Protein AF-A0A0P9ELX5-F1 (afdb_monomer)

Solvent-accessible surface area (backbone atoms only — not comparable to full-atom values): 15662 Å² total; per-residue (Å²): 138,78,89,74,73,80,50,76,74,59,61,59,69,79,47,59,88,86,39,73,65,41,66,59,48,55,69,57,62,77,75,56,97,72,62,70,85,52,50,63,55,42,58,55,47,46,73,71,60,65,86,53,68,74,62,53,55,54,56,49,52,54,46,50,65,68,38,74,84,36,74,66,64,49,60,72,44,44,33,39,53,52,11,42,52,49,23,53,52,21,57,77,67,73,46,73,43,77,47,78,41,72,54,51,70,52,58,83,70,37,67,72,41,73,75,74,48,82,56,68,63,58,46,52,51,40,22,56,74,38,23,50,58,52,46,79,45,77,40,53,93,61,85,86,64,62,40,79,82,43,64,68,41,65,81,71,58,88,84,78,87,86,72,62,44,49,71,65,57,41,50,54,54,44,62,76,41,100,56,85,53,63,61,38,50,52,22,37,42,67,25,30,63,24,33,67,70,44,45,50,45,50,49,51,51,46,66,79,42,62,91,51,96,78,52,36,72,82,34,65,44,59,60,87,45,50,62,62,51,41,56,69,73,45,53,75,68,53,45,51,49,52,54,57,56,72,74,50,94,74,86,52,71,71,58,50,58,63,73,76,106

Nearest PDB structures (foldseek):
  4d82-assembly3_C  TM=5.005E-01  e=1.366E+00  Metallosphaera sedula
  8j1j-assembly1_A  TM=4.264E-01  e=2.343E+00  Sulfoacidibacillus thermotolerans

Sequence (261 aa):
MSSIGKNADQIKEFIPKSSIIWDITGDILEAIHIPVGLIDKIAIKLREKYSIQFKEYHNEIEAIDSCKRNPEELSERLPHLLGIDISVAAKNKNSMFSIFLDSYESLYRRQTFQLSNGDPDEFIQELLLSSEKTLFVIGSREYIKWEQKDPSWNEILDQHILDYLSDQDSDYFLRSVPIPDESIRKSIIESSRGLPLYLDLCVEIYLRNKNNSLSAYDFLIPTNEIIPRFLSHLSEDERTLFTALSYIHFFNFNIFEILIR

Secondary structure (DSSP, 8-state):
----PPPHHHHTTTS-TTSHHHHHHHHHHTT----HHHHHHHHHHHHHH---HHHHHHHHHHHHHHGGG-HHHHHHHHHHHHHHHHHHHHHHTT--EEEEE-SGGGGGG-HHHHTTSS-HHHHHHHHHHH-TTEEEEE--SS---GGGT-GGGGGT-------PPPHHHHHHHHHHTT---HHHHHHHHHHHTT-HHHHHHHHHHHHHTTTS---GGGG---GGGHHHHHHHTS-HHHHHHHHHHHT-S---HHHHHHHT-

Organism: NCBI:txid507754

Foldseek 3Di:
DDPPDDDPVRVVVQDPCLDPVVVVVVVVVVPDDDDPVVVVVVVVVVVVVPPVLPVVLVVVVVVVVVCPPPPLNVLLCVLLNLQSVLQVVCVVVVHAEEAEAAALVCCVVDPVCVVRPDDPVSSVVNNVVNHPSYHYHYHHPDDDDVCVSPVCCVVVDDDDDDDFADLVVQLVVVVVQPPPDPLLSVLQCVQCVRPPVLSVLSSLLCVLCVVPPDDSVVSNDHNVCSVVSSLVSDDPLRNVVVVVVVPDPDDDPVNVVVSVD

Structure (mmCIF, N/CA/C/O backbone):
data_AF-A0A0P9ELX5-F1
#
_entry.id   AF-A0A0P9ELX5-F1
#
loop_
_atom_site.group_PDB
_atom_site.id
_atom_site.type_symbol
_atom_site.label_atom_id
_atom_site.label_alt_id
_atom_site.label_comp_id
_atom_site.label_asym_id
_atom_site.label_entity_id
_atom_site.label_seq_id
_atom_site.pdbx_PDB_ins_code
_atom_site.Cartn_x
_atom_site.Cartn_y
_atom_site.Cartn_z
_atom_site.occupancy
_atom_site.B_iso_or_equiv
_atom_site.auth_seq_id
_atom_site.auth_comp_id
_atom_site.auth_asym_id
_atom_site.auth_atom_id
_atom_site.pdbx_PDB_model_num
ATOM 1 N N . MET A 1 1 ? -14.508 -6.023 -46.781 1.00 30.02 1 MET A N 1
ATOM 2 C CA . MET A 1 1 ? -13.936 -5.005 -47.693 1.00 30.02 1 MET A CA 1
ATOM 3 C C . MET A 1 1 ? -14.029 -3.674 -46.958 1.00 30.02 1 MET A C 1
ATOM 5 O O . MET A 1 1 ? -15.140 -3.314 -46.623 1.00 30.02 1 MET A O 1
ATOM 9 N N . SER A 1 2 ? -12.983 -2.959 -46.555 1.00 25.42 2 SER A N 1
ATOM 10 C CA . SER A 1 2 ? -11.553 -3.011 -46.856 1.00 25.42 2 SER A CA 1
ATOM 11 C C . SER A 1 2 ? -10.734 -2.990 -45.559 1.00 25.42 2 SER A C 1
ATOM 13 O O . SER A 1 2 ? -10.844 -2.067 -44.758 1.00 25.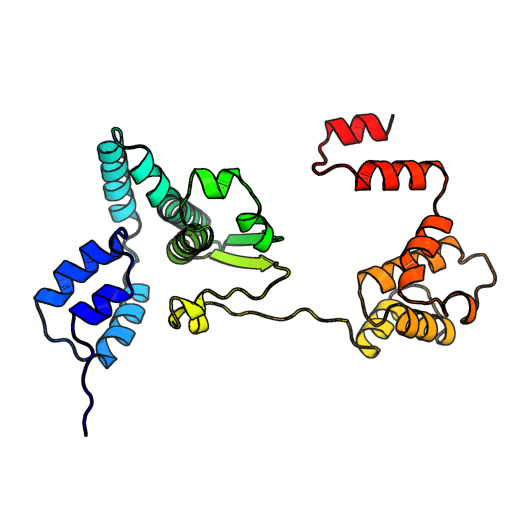42 2 SER A O 1
ATOM 15 N N . SER A 1 3 ? -9.884 -3.996 -45.386 1.00 32.56 3 SER A N 1
ATOM 16 C CA . SER A 1 3 ? -8.725 -3.974 -44.499 1.00 32.56 3 SER A CA 1
ATOM 17 C C . SER A 1 3 ? -7.704 -2.998 -45.082 1.00 32.56 3 SER A C 1
ATOM 19 O O . SER A 1 3 ? -6.867 -3.380 -45.898 1.00 32.56 3 SER A O 1
ATOM 21 N N . ILE A 1 4 ? -7.841 -1.721 -44.736 1.00 35.06 4 ILE A N 1
ATOM 22 C CA . ILE A 1 4 ? -6.833 -0.708 -45.042 1.00 35.06 4 ILE A CA 1
ATOM 23 C C . ILE A 1 4 ? -5.792 -0.841 -43.938 1.00 35.06 4 ILE A C 1
ATOM 25 O O . ILE A 1 4 ? -6.020 -0.436 -42.800 1.00 35.06 4 ILE A O 1
ATOM 29 N N . GLY A 1 5 ? -4.700 -1.531 -44.267 1.00 36.69 5 GLY A N 1
ATOM 30 C CA . GLY A 1 5 ? -3.528 -1.612 -43.410 1.00 36.69 5 GLY A CA 1
ATOM 31 C C . GLY A 1 5 ? -3.021 -0.206 -43.120 1.00 36.69 5 GLY A C 1
ATOM 32 O O . GLY A 1 5 ? -2.972 0.637 -44.018 1.00 36.69 5 GLY A O 1
ATOM 33 N N . LYS A 1 6 ? -2.681 0.046 -41.857 1.00 39.25 6 LYS A N 1
ATOM 34 C CA . LYS A 1 6 ? -1.981 1.270 -41.495 1.00 39.25 6 LYS A CA 1
ATOM 35 C C . LYS A 1 6 ? -0.611 1.266 -42.179 1.00 39.25 6 LYS A C 1
ATOM 37 O O . LYS A 1 6 ? 0.065 0.239 -42.184 1.00 39.25 6 LYS A O 1
ATOM 42 N N . ASN A 1 7 ? -0.245 2.380 -42.808 1.00 37.69 7 ASN A N 1
ATOM 43 C CA . ASN A 1 7 ? 1.015 2.495 -43.547 1.00 37.69 7 ASN A CA 1
ATOM 44 C C . ASN A 1 7 ? 2.204 2.556 -42.567 1.00 37.69 7 ASN A C 1
ATOM 46 O O . ASN A 1 7 ? 2.009 2.896 -41.400 1.00 37.69 7 ASN A O 1
ATOM 50 N N . ALA A 1 8 ? 3.430 2.271 -43.021 1.00 39.78 8 ALA A N 1
ATOM 51 C CA . ALA A 1 8 ? 4.634 2.311 -42.173 1.00 39.78 8 ALA A CA 1
ATOM 52 C C . ALA A 1 8 ? 4.784 3.647 -41.411 1.00 39.78 8 ALA A C 1
ATOM 54 O O . ALA A 1 8 ? 5.196 3.662 -40.255 1.00 39.78 8 ALA A O 1
ATOM 55 N N . ASP A 1 9 ? 4.340 4.749 -42.017 1.00 42.31 9 ASP A N 1
ATOM 56 C CA . ASP A 1 9 ? 4.339 6.087 -41.415 1.00 42.31 9 ASP A CA 1
ATOM 57 C C . ASP A 1 9 ? 3.379 6.242 -40.222 1.00 42.31 9 ASP A C 1
ATOM 59 O O . ASP A 1 9 ? 3.628 7.060 -39.346 1.00 42.31 9 ASP A O 1
ATOM 63 N N . GLN A 1 10 ? 2.314 5.439 -40.147 1.00 43.78 10 GLN A N 1
ATOM 64 C CA . GLN A 1 10 ? 1.357 5.457 -39.032 1.00 43.78 10 GLN A CA 1
ATOM 65 C C . GLN A 1 10 ? 1.819 4.597 -37.854 1.00 43.78 10 GLN A C 1
ATOM 67 O O . GLN A 1 10 ? 1.437 4.860 -36.725 1.00 43.78 10 GLN A O 1
ATOM 72 N N . ILE A 1 11 ? 2.636 3.568 -38.095 1.00 43.47 11 ILE A N 1
ATOM 73 C CA . ILE A 1 11 ? 3.289 2.769 -37.037 1.00 43.47 11 ILE A CA 1
ATOM 74 C C . ILE A 1 11 ? 4.394 3.605 -36.382 1.00 43.47 11 ILE A C 1
ATOM 76 O O . ILE A 1 11 ? 4.581 3.596 -35.168 1.00 43.47 11 ILE A O 1
ATOM 80 N N . LYS A 1 12 ? 5.034 4.422 -37.214 1.00 43.66 12 LYS A N 1
ATOM 81 C CA . LYS A 1 12 ? 5.983 5.459 -36.854 1.00 43.66 12 LYS A CA 1
ATOM 82 C C . LYS A 1 12 ? 5.385 6.586 -35.958 1.00 43.66 12 LYS A C 1
ATOM 84 O O . LYS A 1 12 ? 6.104 7.406 -35.403 1.00 43.66 12 LYS A O 1
ATOM 89 N N . GLU A 1 13 ? 4.074 6.657 -35.753 1.00 43.00 13 GLU A N 1
ATOM 90 C CA . GLU A 1 13 ? 3.489 7.632 -34.812 1.00 43.00 13 GLU A CA 1
ATOM 91 C C . GLU A 1 13 ? 3.418 7.131 -33.360 1.00 43.00 13 GLU A C 1
ATOM 93 O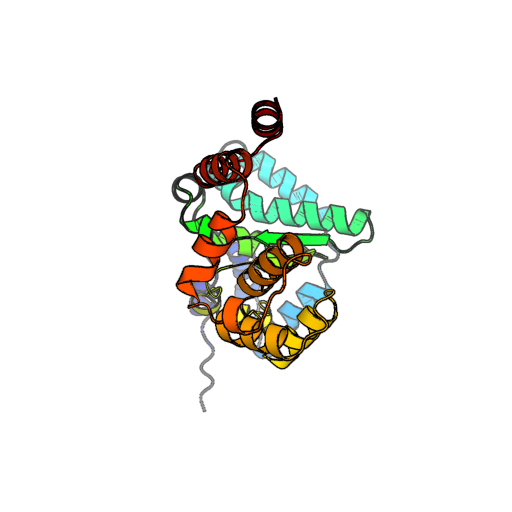 O . GLU A 1 13 ? 3.281 7.951 -32.457 1.00 43.00 13 GLU A O 1
ATOM 98 N N . PHE A 1 14 ? 3.532 5.818 -33.120 1.00 40.06 14 PHE A N 1
ATOM 99 C CA . PHE A 1 14 ? 3.321 5.205 -31.794 1.00 40.06 14 PHE A CA 1
ATOM 100 C C . PHE A 1 14 ? 4.612 4.861 -31.045 1.00 40.06 14 PHE A C 1
ATOM 102 O O . PHE A 1 14 ? 4.568 4.544 -29.862 1.00 40.06 14 PHE A O 1
ATOM 109 N N . ILE A 1 15 ? 5.758 4.925 -31.722 1.00 41.69 15 ILE A N 1
ATOM 110 C CA . ILE A 1 15 ? 7.073 4.699 -31.121 1.00 41.69 15 ILE A CA 1
ATOM 111 C C . ILE A 1 15 ? 7.729 6.075 -30.958 1.00 41.69 15 ILE A C 1
ATOM 113 O O . ILE A 1 15 ? 7.833 6.802 -31.954 1.00 41.69 15 ILE A O 1
ATOM 117 N N . PRO A 1 16 ? 8.163 6.466 -29.745 1.00 42.22 16 PRO A N 1
ATOM 118 C CA . PRO A 1 16 ? 8.869 7.725 -29.547 1.00 42.22 16 PRO A CA 1
ATOM 119 C C . PRO A 1 16 ? 10.068 7.794 -30.496 1.00 42.22 16 PRO A C 1
ATOM 121 O O . PRO A 1 16 ? 10.898 6.890 -30.512 1.00 42.22 16 PRO A O 1
ATOM 124 N N . LYS A 1 17 ? 10.176 8.860 -31.299 1.00 43.44 17 LYS A N 1
ATOM 125 C CA . LYS A 1 17 ? 11.260 9.016 -32.293 1.00 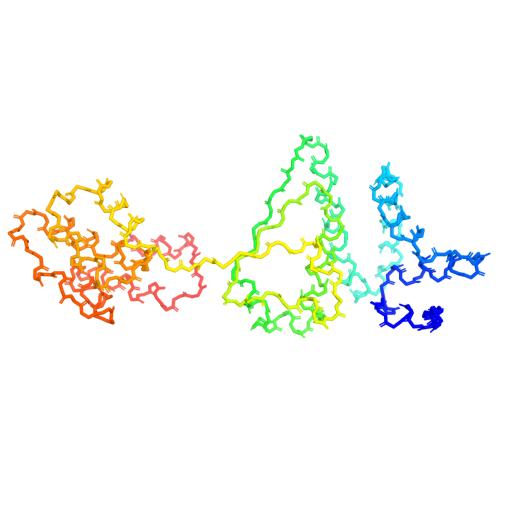43.44 17 LYS A CA 1
ATOM 126 C C . LYS A 1 17 ? 12.663 9.090 -31.674 1.00 43.44 17 LYS A C 1
ATOM 128 O O . LYS A 1 17 ? 13.640 8.996 -32.404 1.00 43.44 17 LYS A O 1
ATOM 133 N N . SER A 1 18 ? 12.749 9.301 -30.363 1.00 39.91 18 SER A N 1
ATOM 134 C CA . SER A 1 18 ? 13.975 9.270 -29.559 1.00 39.91 18 SER A CA 1
ATOM 135 C C . SER A 1 18 ? 14.291 7.884 -28.984 1.00 39.91 18 SER A C 1
ATOM 137 O O . SER A 1 18 ? 15.349 7.697 -28.395 1.00 39.91 18 SER A O 1
ATOM 139 N N . SER A 1 19 ? 13.389 6.909 -29.124 1.00 40.91 19 SER A N 1
ATOM 140 C CA . SER A 1 19 ? 13.595 5.557 -28.613 1.00 40.91 19 SER A CA 1
ATOM 141 C C . SER A 1 19 ? 14.514 4.771 -29.542 1.00 40.91 19 SER A C 1
ATOM 143 O O . SER A 1 19 ? 14.322 4.752 -30.753 1.00 40.91 19 SER A O 1
ATOM 145 N N . ILE A 1 20 ? 15.450 4.020 -28.969 1.00 39.91 20 ILE A N 1
ATOM 146 C CA . ILE A 1 20 ? 16.328 3.073 -29.679 1.00 39.91 20 ILE A CA 1
ATOM 147 C C . ILE A 1 20 ? 15.510 2.029 -30.477 1.00 39.91 20 ILE A C 1
ATOM 149 O O . ILE A 1 20 ? 15.958 1.511 -31.500 1.00 39.91 20 ILE A O 1
ATOM 153 N N . ILE A 1 21 ? 14.264 1.771 -30.064 1.00 41.22 21 ILE A N 1
ATOM 154 C CA . ILE A 1 21 ? 13.304 0.899 -30.755 1.00 41.22 21 ILE A CA 1
ATOM 155 C C . ILE A 1 21 ? 12.923 1.470 -32.131 1.00 41.22 21 ILE A C 1
ATOM 157 O O . ILE A 1 21 ? 12.676 0.705 -33.067 1.00 41.22 21 ILE A O 1
ATOM 161 N N . TRP A 1 22 ? 12.914 2.797 -32.288 1.00 46.09 22 TRP A N 1
ATOM 162 C CA . TRP A 1 22 ? 12.669 3.478 -33.559 1.00 46.09 22 TRP A CA 1
ATOM 163 C C . TRP A 1 22 ? 13.721 3.144 -34.612 1.00 46.09 22 TRP A C 1
ATOM 165 O O . TRP A 1 22 ? 13.386 2.770 -35.738 1.00 46.09 22 TRP A O 1
ATOM 175 N N . ASP A 1 23 ? 14.988 3.235 -34.221 1.00 44.62 23 ASP A N 1
ATOM 176 C CA . ASP A 1 23 ? 16.119 3.021 -35.119 1.00 44.62 23 ASP A CA 1
ATOM 177 C C . ASP A 1 23 ? 16.191 1.553 -35.564 1.00 44.62 23 ASP A C 1
ATOM 179 O O . ASP A 1 23 ? 16.462 1.255 -36.724 1.00 44.62 23 ASP A O 1
ATOM 183 N N . ILE A 1 24 ? 15.828 0.624 -34.674 1.00 43.81 24 ILE A N 1
ATOM 184 C CA . ILE A 1 24 ? 15.823 -0.818 -34.962 1.00 43.81 24 ILE A CA 1
ATOM 185 C C . ILE A 1 24 ? 14.608 -1.231 -35.811 1.00 43.81 24 ILE A C 1
ATOM 187 O O . ILE A 1 24 ? 14.714 -2.094 -36.686 1.00 43.81 24 ILE A O 1
ATOM 191 N N . THR A 1 25 ? 13.433 -0.640 -35.574 1.00 47.53 25 THR A N 1
ATOM 192 C CA . THR A 1 25 ? 12.218 -0.951 -36.351 1.00 47.53 25 THR A CA 1
ATOM 193 C C . THR A 1 25 ? 12.239 -0.319 -37.741 1.00 47.53 25 THR A C 1
ATOM 195 O O . THR A 1 25 ? 11.732 -0.933 -38.684 1.00 47.53 25 THR A O 1
ATOM 198 N N . GLY A 1 26 ? 12.872 0.850 -37.893 1.00 46.44 26 GLY A N 1
ATOM 199 C CA . GLY A 1 26 ? 13.077 1.522 -39.177 1.00 46.44 26 GLY A CA 1
ATOM 200 C C . GLY A 1 26 ? 13.788 0.642 -40.207 1.00 46.44 26 GLY A C 1
ATOM 201 O O . GLY A 1 26 ? 13.282 0.481 -41.318 1.00 46.44 26 GLY A O 1
ATOM 202 N N . ASP A 1 27 ? 14.878 -0.014 -39.807 1.00 41.62 27 ASP A N 1
ATOM 203 C CA . ASP A 1 27 ? 15.700 -0.848 -40.696 1.00 41.62 27 ASP A CA 1
ATOM 204 C C . ASP A 1 27 ? 15.023 -2.172 -41.109 1.00 41.62 27 ASP A C 1
ATOM 206 O O . ASP A 1 27 ? 15.311 -2.735 -42.167 1.00 41.62 27 ASP A O 1
ATOM 210 N N . ILE A 1 28 ? 14.094 -2.687 -40.295 1.00 41.09 28 ILE A N 1
ATOM 211 C CA . ILE A 1 28 ? 13.419 -3.976 -40.536 1.00 41.09 28 ILE A CA 1
ATOM 212 C C . ILE A 1 28 ? 12.170 -3.809 -41.419 1.00 41.09 28 ILE A C 1
ATOM 214 O O . ILE A 1 28 ? 11.851 -4.693 -42.222 1.00 41.09 28 ILE A O 1
ATOM 218 N N . LEU A 1 29 ? 11.466 -2.679 -41.303 1.00 42.38 29 LEU A N 1
ATOM 219 C CA . LEU A 1 29 ? 10.233 -2.393 -42.050 1.00 42.38 29 LEU A CA 1
ATOM 220 C C . LEU A 1 29 ? 10.474 -2.036 -43.526 1.00 42.38 29 LEU A C 1
ATOM 222 O O . LEU A 1 29 ? 9.580 -2.249 -44.346 1.00 42.38 29 LEU A O 1
ATOM 226 N N . GLU A 1 30 ? 11.662 -1.548 -43.892 1.00 41.78 30 GLU A N 1
ATOM 227 C CA . GLU A 1 30 ? 11.972 -1.169 -45.280 1.00 41.78 30 GLU A CA 1
ATOM 228 C C . GLU A 1 30 ? 12.242 -2.366 -46.213 1.00 41.78 30 GLU A C 1
ATOM 230 O O . GLU A 1 30 ? 12.180 -2.218 -47.435 1.00 41.78 30 GLU A O 1
ATOM 235 N N . ALA A 1 31 ? 12.476 -3.572 -45.681 1.00 37.94 31 ALA A N 1
ATOM 236 C CA . ALA A 1 31 ? 12.954 -4.694 -46.492 1.00 37.94 31 ALA A CA 1
ATOM 237 C C . ALA A 1 31 ? 11.894 -5.736 -46.908 1.00 37.94 31 ALA A C 1
ATOM 239 O O . ALA A 1 31 ? 12.116 -6.438 -47.896 1.00 37.94 31 ALA A O 1
ATOM 240 N N . ILE A 1 32 ? 10.759 -5.907 -46.210 1.00 36.62 32 ILE A N 1
ATOM 241 C CA . ILE A 1 32 ? 9.798 -6.995 -46.511 1.00 36.62 32 ILE A CA 1
ATOM 242 C C . ILE A 1 32 ? 8.355 -6.592 -46.155 1.00 36.62 32 ILE A C 1
ATOM 244 O O . ILE A 1 32 ? 8.070 -6.184 -45.035 1.00 36.62 32 ILE A O 1
ATOM 248 N N . HIS A 1 33 ? 7.408 -6.792 -47.081 1.00 34.66 33 HIS A N 1
ATOM 249 C CA . HIS A 1 33 ? 5.970 -6.686 -46.796 1.00 34.66 33 HIS A CA 1
ATOM 250 C C . HIS A 1 33 ? 5.517 -7.853 -45.902 1.00 34.66 33 HIS A C 1
ATOM 252 O O . HIS A 1 33 ? 5.269 -8.957 -46.391 1.00 34.66 33 HIS A O 1
ATOM 258 N N . ILE A 1 34 ? 5.407 -7.620 -44.593 1.00 39.84 34 ILE A N 1
ATOM 259 C CA . ILE A 1 34 ? 4.967 -8.632 -43.624 1.00 39.84 34 ILE A CA 1
ATOM 260 C C . ILE A 1 34 ? 3.479 -8.417 -43.280 1.00 39.84 34 ILE A C 1
ATOM 262 O O . ILE A 1 34 ? 3.088 -7.309 -42.913 1.00 39.84 34 ILE A O 1
ATOM 266 N N . PRO A 1 35 ? 2.622 -9.454 -43.370 1.00 36.00 35 PRO A N 1
ATOM 267 C CA . PRO A 1 35 ? 1.223 -9.370 -42.952 1.00 36.00 35 PRO A CA 1
ATOM 268 C C . PRO A 1 35 ? 1.084 -9.091 -41.447 1.00 36.00 35 PRO A C 1
ATOM 270 O O . PRO A 1 35 ? 1.731 -9.744 -40.635 1.00 36.00 35 PRO A O 1
ATOM 273 N N . VAL A 1 36 ? 0.172 -8.192 -41.068 1.00 39.25 36 VAL A N 1
ATOM 274 C CA . VAL A 1 36 ? -0.006 -7.679 -39.691 1.00 39.25 36 VAL A CA 1
ATOM 275 C C . VAL A 1 36 ? -0.164 -8.785 -38.632 1.00 39.25 36 VAL A C 1
ATOM 277 O O . VAL A 1 36 ? 0.467 -8.722 -37.587 1.00 39.25 36 VAL A O 1
ATOM 280 N N . GLY A 1 37 ? -0.884 -9.874 -38.926 1.00 36.09 37 GLY A N 1
ATOM 281 C CA . GLY A 1 37 ? -1.049 -10.997 -37.983 1.00 36.09 37 GLY A CA 1
ATOM 282 C C . GLY A 1 37 ? 0.203 -11.863 -37.754 1.00 36.09 37 GLY A C 1
ATOM 283 O O . GLY A 1 37 ? 0.193 -12.753 -36.902 1.00 36.09 37 GLY A O 1
ATOM 284 N N . LEU A 1 38 ? 1.277 -11.648 -38.525 1.00 33.78 38 LEU A N 1
ATOM 285 C CA . LEU A 1 38 ? 2.599 -12.216 -38.256 1.00 33.78 38 LEU A CA 1
ATOM 286 C C . LEU A 1 38 ? 3.425 -11.328 -37.320 1.00 33.78 38 LEU A C 1
ATOM 288 O O . LEU A 1 38 ? 4.305 -11.872 -36.667 1.00 33.78 38 LEU A O 1
ATOM 292 N N . ILE A 1 39 ? 3.140 -10.025 -37.209 1.00 43.31 39 ILE A N 1
ATOM 293 C CA . ILE A 1 39 ? 3.892 -9.084 -36.360 1.00 43.31 39 ILE A CA 1
ATOM 294 C C . ILE A 1 39 ? 3.646 -9.383 -34.881 1.00 43.31 39 ILE A C 1
ATOM 296 O O . ILE A 1 39 ? 4.610 -9.504 -34.137 1.00 43.31 39 ILE A O 1
ATOM 300 N N . ASP A 1 40 ? 2.404 -9.666 -34.485 1.00 37.97 40 ASP A N 1
ATOM 301 C CA . ASP A 1 40 ? 2.085 -10.076 -33.106 1.00 37.97 40 ASP A CA 1
ATOM 302 C C . ASP A 1 40 ? 2.780 -11.398 -32.742 1.00 37.97 40 ASP A C 1
ATOM 304 O O . ASP A 1 40 ? 3.346 -11.565 -31.664 1.00 37.97 40 ASP A O 1
ATOM 308 N N . LYS A 1 41 ? 2.852 -12.334 -33.698 1.00 36.84 41 LYS A N 1
ATOM 309 C CA . LYS A 1 41 ? 3.611 -13.584 -33.537 1.00 36.84 41 LYS A CA 1
ATOM 310 C C . LYS A 1 41 ? 5.125 -13.374 -33.569 1.00 36.84 41 LYS A C 1
ATOM 312 O O . LYS A 1 41 ? 5.839 -14.197 -33.004 1.00 36.84 41 LYS A O 1
ATOM 317 N N . ILE A 1 42 ? 5.618 -12.324 -34.225 1.00 40.09 42 ILE A N 1
ATOM 318 C CA . ILE A 1 42 ? 7.031 -11.940 -34.254 1.00 40.09 42 ILE A CA 1
ATOM 319 C C . ILE A 1 42 ? 7.403 -11.243 -32.945 1.00 40.09 42 ILE A C 1
ATOM 321 O O . ILE A 1 42 ? 8.403 -11.640 -32.380 1.00 40.09 42 ILE A O 1
ATOM 325 N N . ALA A 1 43 ? 6.599 -10.332 -32.392 1.00 41.88 43 ALA A N 1
ATOM 326 C CA . ALA A 1 43 ? 6.811 -9.727 -31.071 1.00 41.88 43 ALA A CA 1
ATOM 327 C C . ALA A 1 43 ? 6.819 -10.785 -29.950 1.00 41.88 43 ALA A C 1
ATOM 329 O O . ALA A 1 43 ? 7.690 -10.780 -29.077 1.00 41.88 43 ALA A O 1
ATOM 330 N N . ILE A 1 44 ? 5.921 -11.772 -30.038 1.00 39.03 44 ILE A N 1
ATOM 331 C CA . ILE A 1 44 ? 5.883 -12.921 -29.122 1.00 39.03 44 ILE A CA 1
ATOM 332 C C . ILE A 1 44 ? 7.073 -13.879 -29.356 1.00 39.03 44 ILE A C 1
ATOM 334 O O . ILE A 1 44 ? 7.681 -14.337 -28.394 1.00 39.03 44 ILE A O 1
ATOM 338 N N . LYS A 1 45 ? 7.489 -14.147 -30.606 1.00 34.22 45 LYS A N 1
ATOM 339 C CA . LYS A 1 45 ? 8.697 -14.958 -30.896 1.00 34.22 45 LYS A CA 1
ATOM 340 C C . LYS A 1 45 ? 10.017 -14.238 -30.629 1.00 34.22 45 LYS A C 1
ATOM 342 O O . LYS A 1 45 ? 11.033 -14.893 -30.425 1.00 34.22 45 LYS A O 1
ATOM 347 N N . LEU A 1 46 ? 10.024 -12.913 -30.661 1.00 40.59 46 LEU A N 1
ATOM 348 C CA . LEU A 1 46 ? 11.149 -12.069 -30.288 1.00 40.59 46 LEU A CA 1
ATOM 349 C C . LEU A 1 46 ? 11.356 -12.184 -28.775 1.00 40.59 46 LEU A C 1
ATOM 351 O O . LEU A 1 46 ? 12.452 -12.542 -28.356 1.00 40.59 46 LEU A O 1
ATOM 355 N N . ARG A 1 47 ? 10.277 -12.118 -27.982 1.00 40.38 47 ARG A N 1
ATOM 356 C CA . ARG A 1 47 ? 10.272 -12.478 -26.551 1.00 40.38 47 ARG A CA 1
ATOM 357 C C . ARG A 1 47 ? 10.811 -13.898 -26.272 1.00 40.38 47 ARG A C 1
ATOM 359 O O . ARG A 1 47 ? 11.435 -14.112 -25.240 1.00 40.38 47 ARG A O 1
ATOM 366 N N . GLU A 1 48 ? 10.650 -14.851 -27.196 1.00 33.69 48 GLU A N 1
ATOM 367 C CA . GLU A 1 48 ? 11.245 -16.202 -27.105 1.00 33.69 48 GLU A CA 1
ATOM 368 C C . GLU A 1 48 ? 12.704 -16.310 -27.615 1.00 33.69 48 GLU A C 1
ATOM 370 O O . GLU A 1 48 ? 13.368 -17.311 -27.343 1.00 33.69 48 GLU A O 1
ATOM 375 N N . LYS A 1 49 ? 13.237 -15.315 -28.343 1.00 34.59 49 LYS A N 1
ATOM 376 C CA . LYS A 1 49 ? 14.566 -15.360 -28.996 1.00 34.59 49 LYS A CA 1
ATOM 377 C C . LYS A 1 49 ? 15.645 -14.510 -28.301 1.00 34.59 49 LYS A C 1
ATOM 379 O O . LYS A 1 49 ? 16.823 -14.686 -28.610 1.00 34.59 49 LYS A O 1
ATOM 384 N N . TYR A 1 50 ? 15.300 -13.657 -27.334 1.00 43.28 50 TYR A N 1
ATOM 385 C CA . TYR A 1 50 ? 16.245 -12.771 -26.623 1.00 43.28 50 TYR A CA 1
ATOM 386 C C . TYR A 1 50 ? 17.021 -13.433 -25.469 1.00 43.28 50 TYR A C 1
ATOM 388 O O . TYR A 1 50 ? 17.392 -12.826 -24.469 1.00 43.28 50 TYR A O 1
ATOM 396 N N . SER A 1 51 ? 17.444 -14.679 -25.675 1.00 36.31 51 SER A N 1
ATOM 397 C CA . SER A 1 51 ? 18.554 -15.291 -24.937 1.00 36.31 51 SER A CA 1
ATOM 398 C C . SER A 1 51 ? 19.935 -14.716 -25.345 1.00 36.31 51 SER A C 1
ATOM 400 O O . SER A 1 51 ? 20.928 -15.440 -25.305 1.00 36.31 51 SER A O 1
ATOM 402 N N . ILE A 1 52 ? 20.017 -13.446 -25.777 1.00 42.03 52 ILE A N 1
ATOM 403 C CA . ILE A 1 52 ? 21.217 -12.772 -26.342 1.00 42.03 52 ILE A CA 1
ATOM 404 C C . ILE A 1 52 ? 21.853 -11.804 -25.318 1.00 42.03 52 ILE A C 1
ATOM 406 O O . ILE A 1 52 ? 22.660 -10.935 -25.622 1.00 42.03 52 ILE A O 1
ATOM 410 N N . GLN A 1 53 ? 21.564 -12.008 -24.041 1.00 40.94 53 GLN A N 1
ATOM 411 C CA . GLN A 1 53 ? 21.805 -11.019 -22.991 1.00 40.94 53 GLN A CA 1
ATOM 412 C C . GLN A 1 53 ? 23.269 -10.635 -22.710 1.00 40.94 53 GLN A C 1
ATOM 414 O O . GLN A 1 53 ? 23.523 -9.621 -22.074 1.00 40.94 53 GLN A O 1
ATOM 419 N N . PHE A 1 54 ? 24.249 -11.424 -23.160 1.00 38.56 54 PHE A N 1
ATOM 420 C CA . PHE A 1 54 ? 25.667 -11.154 -22.880 1.00 38.56 54 PHE A CA 1
ATOM 421 C C . PHE A 1 54 ? 26.364 -10.307 -23.953 1.00 38.56 54 PHE A C 1
ATOM 423 O O . PHE A 1 54 ? 27.406 -9.714 -23.680 1.00 38.56 54 PHE A O 1
ATOM 430 N N . LYS A 1 55 ? 25.823 -10.261 -25.178 1.00 42.12 55 LYS A N 1
ATOM 431 C CA . LYS A 1 55 ? 26.439 -9.537 -26.304 1.00 42.12 55 LYS A CA 1
ATOM 432 C C . LYS A 1 55 ? 25.900 -8.109 -26.424 1.00 42.12 55 LYS A C 1
ATOM 434 O O . LYS A 1 55 ? 26.656 -7.207 -26.764 1.00 42.12 55 LYS A O 1
ATOM 439 N N . GLU A 1 56 ? 24.628 -7.909 -26.080 1.00 49.62 56 GLU A N 1
ATOM 440 C CA . GLU A 1 56 ? 23.983 -6.590 -26.014 1.00 49.62 56 GLU A CA 1
ATOM 441 C C . GLU A 1 56 ? 24.546 -5.744 -24.865 1.00 49.62 56 GLU A C 1
ATOM 443 O O . GLU A 1 56 ? 24.890 -4.592 -25.091 1.00 49.62 56 GLU A O 1
ATOM 448 N N . TYR A 1 57 ? 24.815 -6.343 -23.697 1.00 51.44 57 TYR A N 1
ATOM 449 C CA . TYR A 1 57 ? 25.454 -5.652 -22.567 1.00 51.44 57 TYR A CA 1
ATOM 450 C C . TYR A 1 57 ? 26.807 -5.012 -22.926 1.00 51.44 57 TYR A C 1
ATOM 452 O O . TYR A 1 57 ? 27.108 -3.897 -22.514 1.00 51.44 57 TYR A O 1
ATOM 460 N N . HIS A 1 58 ? 27.632 -5.700 -23.724 1.00 51.66 58 HIS A N 1
ATOM 461 C CA . HIS A 1 58 ? 28.942 -5.180 -24.126 1.00 51.66 58 HIS A CA 1
ATOM 462 C C . HIS A 1 58 ? 28.819 -4.046 -25.153 1.00 51.66 58 HIS A C 1
ATOM 464 O O . HIS A 1 58 ? 29.482 -3.023 -25.011 1.00 51.66 58 HIS A O 1
ATOM 470 N N . ASN A 1 59 ? 27.928 -4.198 -26.139 1.00 54.94 59 ASN A N 1
ATOM 471 C CA . ASN A 1 59 ? 27.664 -3.168 -27.146 1.00 54.94 59 ASN A CA 1
ATOM 472 C C . ASN A 1 59 ? 27.030 -1.909 -26.529 1.00 54.94 59 ASN A C 1
ATOM 474 O O . ASN A 1 59 ? 27.320 -0.797 -26.963 1.00 54.94 59 ASN A O 1
ATOM 478 N N . GLU A 1 60 ? 26.182 -2.063 -25.511 1.00 58.31 60 GLU A N 1
ATOM 479 C CA . GLU A 1 60 ? 25.577 -0.934 -24.804 1.00 58.31 60 GLU A CA 1
ATOM 480 C C . GLU A 1 60 ? 26.563 -0.224 -23.876 1.00 58.31 60 GLU A C 1
ATOM 482 O O . GLU A 1 60 ? 26.567 1.003 -23.837 1.00 58.31 60 GLU A O 1
ATOM 487 N N . ILE A 1 61 ? 27.463 -0.948 -23.201 1.00 59.44 61 ILE A N 1
ATOM 488 C CA . ILE A 1 61 ? 28.565 -0.321 -22.452 1.00 59.44 61 ILE A CA 1
ATOM 489 C C . ILE A 1 61 ? 29.500 0.453 -23.393 1.00 59.44 61 ILE A C 1
ATOM 491 O O . ILE A 1 61 ? 29.893 1.577 -23.076 1.00 59.44 61 ILE A O 1
ATOM 495 N N . GLU A 1 62 ? 29.821 -0.095 -24.568 1.00 57.00 62 GLU A N 1
ATOM 496 C CA . GLU A 1 62 ? 30.573 0.634 -25.598 1.00 57.00 62 GLU A CA 1
ATOM 497 C C . GLU A 1 62 ? 29.808 1.877 -26.097 1.00 57.00 62 GLU A C 1
ATOM 499 O O . GLU A 1 62 ? 30.412 2.934 -26.304 1.00 57.00 62 GLU A O 1
ATOM 504 N N . ALA A 1 63 ? 28.476 1.797 -26.213 1.00 58.19 63 ALA A N 1
ATOM 505 C CA . ALA A 1 63 ? 27.631 2.945 -26.533 1.00 58.19 63 ALA A CA 1
ATOM 506 C C . ALA A 1 63 ? 27.654 4.012 -25.420 1.00 58.19 63 ALA A C 1
ATOM 508 O O . ALA A 1 63 ? 27.812 5.190 -25.731 1.00 58.19 63 ALA A O 1
ATOM 509 N N . ILE A 1 64 ? 27.617 3.635 -24.136 1.00 61.44 64 ILE A N 1
ATOM 510 C CA . ILE A 1 64 ? 27.769 4.564 -22.996 1.00 61.44 64 ILE A CA 1
ATOM 511 C C . ILE A 1 64 ? 29.118 5.289 -23.050 1.00 61.44 64 ILE A C 1
ATOM 513 O O . ILE A 1 64 ? 29.193 6.503 -22.841 1.00 61.44 64 ILE A O 1
ATOM 517 N N . ASP A 1 65 ? 30.190 4.561 -23.367 1.00 62.47 65 ASP A N 1
ATOM 518 C CA . ASP A 1 65 ? 31.524 5.137 -23.522 1.00 62.47 65 ASP A CA 1
ATOM 519 C C . ASP A 1 65 ? 31.587 6.152 -24.676 1.00 62.47 65 ASP A C 1
ATOM 521 O O . ASP A 1 65 ? 32.317 7.146 -24.580 1.00 62.47 65 ASP A O 1
ATOM 525 N N . SER A 1 66 ? 30.779 5.960 -25.724 1.00 58.88 66 SER A N 1
ATOM 526 C CA . SER A 1 66 ? 30.593 6.933 -26.807 1.00 58.88 66 SER A CA 1
ATOM 527 C C . SER A 1 66 ? 29.708 8.130 -26.405 1.00 58.88 66 SER A C 1
ATOM 529 O O . SER A 1 66 ? 29.987 9.260 -26.816 1.00 58.88 66 SER A O 1
ATOM 531 N N . CYS A 1 67 ? 28.740 7.921 -25.504 1.00 53.59 67 CYS A N 1
ATOM 532 C CA . CYS A 1 67 ? 27.874 8.948 -24.912 1.00 53.59 67 CYS A CA 1
ATOM 533 C C . CYS A 1 67 ? 28.561 9.782 -23.813 1.00 53.59 67 CYS A C 1
ATOM 535 O O . CYS A 1 67 ? 27.960 10.729 -23.310 1.00 53.59 67 CYS A O 1
ATOM 537 N N . LYS A 1 68 ? 29.837 9.526 -23.465 1.00 56.81 68 LYS A N 1
ATOM 538 C CA . LYS A 1 68 ? 30.619 10.299 -22.463 1.00 56.81 68 LYS A CA 1
ATOM 539 C C . LYS A 1 68 ? 30.593 11.823 -22.651 1.00 56.81 68 LYS A C 1
ATOM 541 O O . LYS A 1 68 ? 30.973 12.555 -21.739 1.00 56.81 68 LYS A O 1
ATOM 546 N N . ARG A 1 69 ? 30.210 12.311 -23.834 1.00 53.75 69 ARG A N 1
ATOM 547 C CA . ARG A 1 69 ? 30.137 13.739 -24.176 1.00 53.75 69 ARG A CA 1
ATOM 548 C C . ARG A 1 69 ? 28.723 14.331 -24.123 1.00 53.75 69 ARG A C 1
ATOM 550 O O . ARG A 1 69 ? 28.614 15.539 -24.306 1.00 53.75 69 ARG A O 1
ATOM 557 N N . ASN A 1 70 ? 27.683 13.533 -23.861 1.00 65.50 70 ASN A N 1
ATOM 558 C CA . ASN A 1 70 ? 26.298 13.996 -23.781 1.00 65.50 70 ASN A CA 1
ATOM 559 C C . ASN A 1 70 ? 25.559 13.412 -22.554 1.00 65.50 70 ASN A C 1
ATOM 561 O O . ASN A 1 70 ? 24.994 12.321 -22.627 1.00 65.50 70 ASN A O 1
ATOM 565 N N . PRO A 1 71 ? 25.557 14.129 -21.415 1.00 66.06 71 PRO A N 1
ATOM 566 C CA . PRO A 1 71 ? 24.885 13.696 -20.188 1.00 66.06 71 PRO A CA 1
ATOM 567 C C . PRO A 1 71 ? 23.374 13.458 -20.330 1.00 66.06 71 PRO A C 1
ATOM 569 O O . PRO A 1 71 ? 22.826 12.646 -19.588 1.00 66.06 71 PRO A O 1
ATOM 572 N N . GLU A 1 72 ? 22.709 14.141 -21.264 1.00 66.44 72 GLU A N 1
ATOM 573 C CA . GLU A 1 72 ? 21.264 14.000 -21.492 1.00 66.44 72 GLU A CA 1
ATOM 574 C C . GLU A 1 72 ? 20.940 12.635 -22.111 1.00 66.44 72 GLU A C 1
ATOM 576 O O . GLU A 1 72 ? 20.103 11.905 -21.588 1.00 66.44 72 GLU A O 1
ATOM 581 N N . GLU A 1 73 ? 21.698 12.227 -23.132 1.00 65.75 73 GLU A N 1
ATOM 582 C CA . GLU A 1 73 ? 21.543 10.921 -23.787 1.00 65.75 73 GLU A CA 1
ATOM 583 C C . GLU A 1 73 ? 21.816 9.755 -22.823 1.00 65.75 73 GLU A C 1
ATOM 585 O O . GLU A 1 73 ? 21.175 8.707 -22.889 1.00 65.75 73 GLU A O 1
ATOM 590 N N . LEU A 1 74 ? 22.752 9.937 -21.886 1.00 67.81 74 LEU A N 1
ATOM 591 C CA . LEU A 1 74 ? 22.985 8.947 -20.839 1.00 67.81 74 LEU A CA 1
ATOM 592 C C . LEU A 1 74 ? 21.781 8.841 -19.897 1.00 67.81 74 LEU A C 1
ATOM 594 O O . LEU A 1 74 ? 21.398 7.727 -19.551 1.00 67.81 74 LEU A O 1
ATOM 598 N N . SER A 1 75 ? 21.189 9.975 -19.502 1.00 68.50 75 SER A N 1
ATOM 599 C CA . SER A 1 75 ? 20.023 10.016 -18.609 1.00 68.50 75 SER A CA 1
ATOM 600 C C . SER A 1 75 ? 18.822 9.277 -19.204 1.00 68.50 75 SER A C 1
ATOM 602 O O . SER A 1 75 ? 18.181 8.487 -18.511 1.00 68.50 75 SER A O 1
ATOM 604 N N . GLU A 1 76 ? 18.566 9.461 -20.501 1.00 69.56 76 GLU A N 1
ATOM 605 C CA . GLU A 1 76 ? 17.482 8.785 -21.230 1.00 69.56 76 GLU A CA 1
ATOM 606 C C . GLU A 1 76 ? 17.664 7.260 -21.294 1.00 69.56 76 GLU A C 1
ATOM 608 O O . GLU A 1 76 ? 16.684 6.518 -21.279 1.00 69.56 76 GLU A O 1
ATOM 613 N N . ARG A 1 77 ? 18.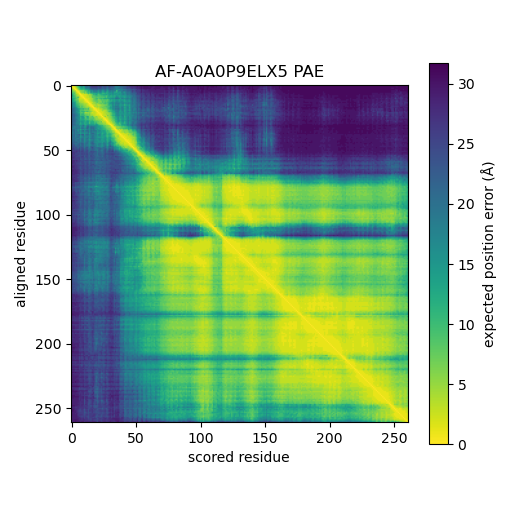912 6.772 -21.303 1.00 72.44 77 ARG A N 1
ATOM 614 C CA . ARG A 1 77 ? 19.234 5.333 -21.347 1.00 72.44 77 ARG A CA 1
ATOM 615 C C . ARG A 1 77 ? 19.274 4.659 -19.974 1.00 72.44 77 ARG A C 1
ATOM 617 O O . ARG A 1 77 ? 19.256 3.431 -19.905 1.00 72.44 77 ARG A O 1
ATOM 624 N N . LEU A 1 78 ? 19.326 5.423 -18.879 1.00 79.56 78 LEU A N 1
ATOM 625 C CA . LEU A 1 78 ? 19.390 4.877 -17.516 1.00 79.56 78 LEU A CA 1
ATOM 626 C C . LEU A 1 78 ? 18.304 3.840 -17.180 1.00 79.56 78 LEU A C 1
ATOM 628 O O . LEU A 1 78 ? 18.675 2.816 -16.604 1.00 79.56 78 LEU A O 1
ATOM 632 N N . PRO A 1 79 ? 17.003 4.049 -17.477 1.00 80.62 79 PRO A N 1
ATOM 633 C CA . PRO A 1 79 ? 15.983 3.066 -17.113 1.00 80.62 79 PRO A CA 1
ATOM 634 C C . PRO A 1 79 ? 16.187 1.727 -17.830 1.00 80.62 79 PRO A C 1
ATOM 636 O O . PRO A 1 79 ? 16.083 0.674 -17.201 1.00 80.62 79 PRO A O 1
ATOM 639 N N . HIS A 1 80 ? 16.560 1.762 -19.111 1.00 77.94 80 HIS A N 1
ATOM 640 C CA . HIS A 1 80 ? 16.877 0.570 -19.900 1.00 77.94 80 HIS A CA 1
ATOM 641 C C . HIS A 1 80 ? 18.075 -0.196 -19.326 1.00 77.94 80 HIS A C 1
ATOM 643 O O . HIS A 1 80 ? 17.974 -1.378 -18.997 1.00 77.94 80 HIS A O 1
ATOM 649 N N . LEU A 1 81 ? 19.190 0.508 -19.109 1.00 77.50 81 LEU A N 1
ATOM 650 C CA . LEU A 1 81 ? 20.425 -0.072 -18.571 1.00 77.50 81 LEU A CA 1
ATOM 651 C C . LEU A 1 81 ? 20.217 -0.687 -17.185 1.00 77.50 81 LEU A C 1
ATOM 653 O O . LEU A 1 81 ? 20.669 -1.801 -16.915 1.00 77.50 81 LEU A O 1
ATOM 657 N N . LEU A 1 82 ? 19.486 0.018 -16.318 1.00 85.38 82 LEU A N 1
ATOM 658 C CA . LEU A 1 82 ? 19.143 -0.477 -14.992 1.00 85.38 82 LEU A CA 1
ATOM 659 C C . LEU A 1 82 ? 18.319 -1.770 -15.073 1.00 85.38 82 LEU A C 1
ATOM 661 O O . LEU A 1 82 ? 18.562 -2.694 -14.294 1.00 85.38 82 LEU A O 1
ATOM 665 N N . GLY A 1 83 ? 17.370 -1.867 -16.006 1.00 84.81 83 GLY A N 1
ATOM 666 C CA . GLY A 1 83 ? 16.574 -3.081 -16.167 1.00 84.81 83 GLY A CA 1
ATOM 667 C C . GLY A 1 83 ? 17.365 -4.264 -16.722 1.00 84.81 83 GLY A C 1
ATOM 668 O O . GLY A 1 83 ? 17.183 -5.397 -16.259 1.00 84.81 83 GLY A O 1
ATOM 669 N N . ILE A 1 84 ? 18.338 -4.026 -17.606 1.00 82.12 84 ILE A N 1
ATOM 670 C CA . ILE A 1 84 ? 19.287 -5.069 -18.023 1.00 82.12 84 ILE A CA 1
ATOM 671 C C . ILE A 1 84 ? 20.106 -5.561 -16.826 1.00 82.12 84 ILE A C 1
ATOM 673 O O . ILE A 1 84 ? 20.207 -6.773 -16.614 1.00 82.12 84 ILE A O 1
ATOM 677 N N . ASP A 1 85 ? 20.649 -4.654 -16.013 1.00 85.75 85 ASP A N 1
ATOM 678 C CA . ASP A 1 85 ? 21.421 -5.019 -14.821 1.00 85.75 85 ASP A CA 1
ATOM 679 C C . ASP A 1 85 ? 20.582 -5.851 -13.836 1.00 85.75 85 ASP A C 1
ATOM 681 O O . ASP A 1 85 ? 21.047 -6.876 -13.321 1.00 85.75 85 ASP A O 1
ATOM 685 N N . ILE A 1 86 ? 19.319 -5.467 -13.620 1.00 89.25 86 ILE A N 1
ATOM 686 C CA . ILE A 1 86 ? 18.352 -6.232 -12.820 1.00 89.25 86 ILE A CA 1
ATOM 687 C C . ILE A 1 86 ? 18.159 -7.634 -13.408 1.00 89.25 86 ILE A C 1
ATOM 689 O O . ILE A 1 86 ? 18.236 -8.627 -12.678 1.00 89.25 86 ILE A O 1
ATOM 693 N N . SER A 1 87 ? 17.971 -7.733 -14.722 1.00 85.44 87 SER A N 1
ATOM 694 C CA . SER A 1 87 ? 17.766 -9.000 -15.429 1.00 85.44 87 SER A CA 1
ATOM 695 C C . SER A 1 87 ? 18.962 -9.941 -15.301 1.00 85.44 87 SER A C 1
ATOM 697 O O . SER A 1 87 ? 18.806 -11.136 -15.023 1.00 85.44 87 SER A O 1
ATOM 699 N N . VAL A 1 88 ? 20.172 -9.406 -15.489 1.00 84.06 88 VAL A N 1
ATOM 700 C CA . VAL A 1 88 ? 21.432 -10.142 -15.341 1.00 84.06 88 VAL A CA 1
ATOM 701 C C . VAL A 1 88 ? 21.590 -10.609 -13.897 1.00 84.06 88 VAL A C 1
ATOM 703 O O . VAL A 1 88 ? 21.883 -11.783 -13.655 1.00 84.06 88 VAL A O 1
ATOM 706 N N . ALA A 1 89 ? 21.329 -9.737 -12.921 1.00 88.31 89 ALA A N 1
ATOM 707 C CA . ALA A 1 89 ? 21.382 -10.088 -11.506 1.00 88.31 89 ALA A CA 1
ATOM 708 C C . ALA A 1 89 ? 20.371 -11.190 -11.140 1.00 88.31 89 ALA A C 1
ATOM 710 O O . ALA A 1 89 ? 20.730 -12.145 -10.440 1.00 88.31 89 ALA A O 1
ATOM 711 N N . ALA A 1 90 ? 19.135 -11.100 -11.636 1.00 88.62 90 ALA A N 1
ATOM 712 C CA . ALA A 1 90 ? 18.088 -12.094 -11.419 1.00 88.62 90 ALA A CA 1
ATOM 713 C C . ALA A 1 90 ? 18.469 -13.455 -12.023 1.00 88.62 90 ALA A C 1
ATOM 715 O O . ALA A 1 90 ? 18.351 -14.494 -11.364 1.00 88.62 90 ALA A O 1
ATOM 716 N N . LYS A 1 91 ? 19.014 -13.468 -13.246 1.00 85.94 91 LYS A N 1
ATOM 717 C CA . LYS A 1 91 ? 19.489 -14.694 -13.906 1.00 85.94 91 LYS A CA 1
ATOM 718 C C . LYS A 1 91 ? 20.699 -15.311 -13.219 1.00 85.94 91 LYS A C 1
ATOM 720 O O . LYS A 1 91 ? 20.688 -16.520 -13.005 1.00 85.94 91 LYS A O 1
ATOM 725 N N . ASN A 1 92 ? 21.676 -14.508 -12.804 1.00 86.88 92 ASN A N 1
ATOM 726 C CA . ASN A 1 92 ? 22.855 -14.986 -12.075 1.00 86.88 92 ASN A CA 1
ATOM 727 C C . ASN A 1 92 ? 22.483 -15.637 -10.739 1.00 86.88 92 ASN A C 1
ATOM 729 O O . ASN A 1 92 ? 23.101 -16.620 -10.336 1.00 86.88 92 ASN A O 1
ATOM 733 N N . LYS A 1 93 ? 21.450 -15.122 -10.065 1.00 92.00 93 LYS A N 1
ATOM 734 C CA . LYS A 1 93 ? 20.906 -15.730 -8.842 1.00 92.00 93 LYS A CA 1
ATOM 735 C C . LYS A 1 93 ? 19.929 -16.878 -9.107 1.00 92.00 93 LYS A C 1
ATOM 737 O O . LYS A 1 93 ? 19.513 -17.534 -8.160 1.00 92.00 93 LYS A O 1
ATOM 742 N N . ASN A 1 94 ? 19.572 -17.121 -10.369 1.00 91.06 94 ASN A N 1
ATOM 743 C CA . ASN A 1 94 ? 18.496 -18.017 -10.777 1.00 91.06 94 ASN A CA 1
ATOM 744 C C . ASN A 1 94 ? 17.181 -17.767 -10.008 1.00 91.06 94 ASN A C 1
ATOM 746 O O . ASN A 1 94 ? 16.492 -18.704 -9.607 1.00 91.06 94 ASN A O 1
ATOM 750 N N . SER A 1 95 ? 16.837 -16.493 -9.817 1.00 92.62 95 SER A N 1
ATOM 751 C CA . SER A 1 95 ? 15.660 -16.050 -9.063 1.00 92.62 95 SER A CA 1
ATOM 752 C C . SER A 1 95 ? 14.777 -15.131 -9.903 1.00 92.62 95 SER A C 1
ATOM 754 O O . SER A 1 95 ? 15.200 -14.614 -10.937 1.00 92.62 95 SER A O 1
ATOM 756 N N . MET A 1 96 ? 13.545 -14.922 -9.441 1.00 92.62 96 MET A N 1
ATOM 757 C CA . MET A 1 96 ? 12.686 -13.827 -9.885 1.00 92.62 96 MET A CA 1
ATOM 758 C C . MET A 1 96 ? 12.808 -12.684 -8.879 1.00 92.62 96 MET A C 1
ATOM 760 O O . MET A 1 96 ? 12.810 -12.934 -7.671 1.00 92.62 96 MET A O 1
ATOM 764 N N . PHE A 1 97 ? 12.950 -11.451 -9.353 1.00 95.12 97 PHE A N 1
ATOM 765 C CA . PHE A 1 97 ? 12.949 -10.275 -8.486 1.00 95.12 97 PHE A CA 1
ATOM 766 C C . PHE A 1 97 ? 11.544 -9.686 -8.401 1.00 95.12 97 PHE A C 1
ATOM 768 O O . PHE A 1 97 ? 10.751 -9.802 -9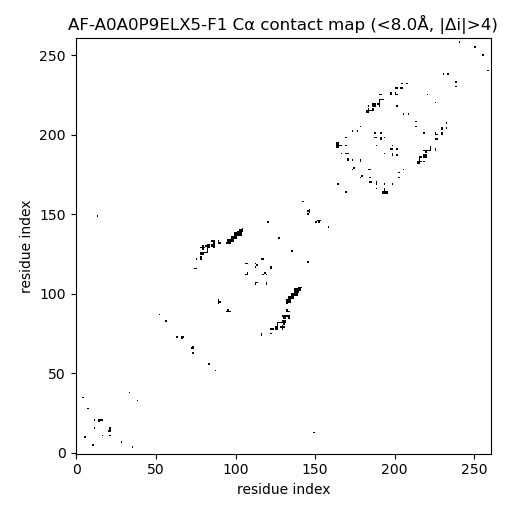.332 1.00 95.12 97 PHE A O 1
ATOM 775 N N . SER A 1 98 ? 11.231 -9.055 -7.274 1.00 95.62 98 SER A N 1
ATOM 776 C CA . SER A 1 98 ? 9.995 -8.295 -7.100 1.00 95.62 98 SER A CA 1
ATOM 777 C C . SER A 1 98 ? 10.353 -6.875 -6.696 1.00 95.62 98 SER A C 1
ATOM 779 O O . SER A 1 98 ? 11.070 -6.677 -5.714 1.00 95.62 98 SER A O 1
ATOM 781 N N . ILE A 1 99 ? 9.886 -5.903 -7.472 1.00 95.00 99 ILE A N 1
ATOM 782 C CA . ILE A 1 99 ? 10.128 -4.479 -7.250 1.00 95.00 99 ILE A CA 1
ATOM 783 C C . ILE A 1 99 ? 8.800 -3.835 -6.880 1.00 95.00 99 ILE A C 1
ATOM 785 O O . ILE A 1 99 ? 7.828 -3.921 -7.626 1.00 95.00 99 ILE A O 1
ATOM 789 N N . PHE A 1 100 ? 8.776 -3.195 -5.715 1.00 95.50 100 PHE A N 1
ATOM 790 C CA . PHE A 1 100 ? 7.599 -2.521 -5.189 1.00 95.50 100 PHE A CA 1
ATOM 791 C C . PHE A 1 100 ? 7.761 -1.016 -5.361 1.00 95.50 100 PHE A C 1
ATOM 793 O O . PHE A 1 100 ? 8.727 -0.431 -4.868 1.00 95.50 100 PHE A O 1
ATOM 800 N N . LEU A 1 101 ? 6.809 -0.400 -6.054 1.00 93.50 101 LEU A N 1
ATOM 801 C CA . LEU A 1 101 ? 6.709 1.045 -6.205 1.00 93.50 101 LEU A CA 1
ATOM 802 C C . LEU A 1 101 ? 5.476 1.503 -5.438 1.00 93.50 101 LEU A C 1
ATOM 804 O O . LEU A 1 101 ? 4.360 1.300 -5.898 1.00 93.50 101 LEU A O 1
ATOM 808 N N . ASP A 1 102 ? 5.668 2.082 -4.258 1.00 91.69 102 ASP A N 1
ATOM 809 C CA . ASP A 1 102 ? 4.566 2.593 -3.443 1.00 91.69 102 ASP A CA 1
ATOM 810 C C . ASP A 1 102 ? 4.358 4.096 -3.670 1.00 91.69 102 ASP A C 1
ATOM 812 O O . ASP A 1 102 ? 5.313 4.851 -3.883 1.00 91.69 102 ASP A O 1
ATOM 816 N N . SER A 1 103 ? 3.100 4.531 -3.604 1.00 90.44 103 SER A N 1
ATOM 817 C CA . SER A 1 103 ? 2.664 5.904 -3.867 1.00 90.44 103 SER A CA 1
ATOM 818 C C . SER A 1 103 ? 3.157 6.422 -5.223 1.00 90.44 103 SER A C 1
ATOM 820 O O . SER A 1 103 ? 3.743 7.508 -5.309 1.00 90.44 103 SER A O 1
ATOM 822 N N . TYR A 1 104 ? 2.942 5.641 -6.284 1.00 91.00 104 TYR A N 1
ATOM 823 C CA . TYR A 1 104 ? 3.394 5.939 -7.649 1.00 91.00 104 TYR A CA 1
ATOM 824 C C . TYR A 1 104 ? 3.016 7.349 -8.122 1.00 91.00 104 TYR A C 1
ATOM 826 O O . TYR A 1 104 ? 3.841 8.074 -8.674 1.00 91.00 104 TYR A O 1
ATOM 834 N N . GLU A 1 105 ? 1.810 7.811 -7.789 1.00 88.31 105 GLU A N 1
ATOM 835 C CA . GLU A 1 105 ? 1.316 9.139 -8.161 1.00 88.31 105 GLU A CA 1
ATOM 836 C C . GLU A 1 105 ? 2.132 10.290 -7.542 1.00 88.31 105 GLU A C 1
ATOM 838 O O . GLU A 1 105 ? 2.020 11.450 -7.943 1.00 88.31 105 GLU A O 1
ATOM 843 N N . SER A 1 106 ? 2.971 9.998 -6.544 1.00 86.50 106 SER A N 1
ATOM 844 C CA . SER A 1 106 ? 3.893 10.979 -5.977 1.00 86.50 106 SER A CA 1
ATOM 845 C C . SER A 1 106 ? 5.045 11.340 -6.918 1.00 86.50 106 SER A C 1
ATOM 847 O O . SER A 1 106 ? 5.607 12.426 -6.755 1.00 86.50 106 SER A O 1
ATOM 849 N N . LEU A 1 107 ? 5.372 10.499 -7.909 1.00 82.38 107 LEU A N 1
ATOM 850 C CA . LEU A 1 107 ? 6.445 10.760 -8.875 1.00 82.38 107 LEU A CA 1
ATOM 851 C C . LEU A 1 107 ? 6.189 12.050 -9.660 1.00 82.38 107 LEU A C 1
ATOM 853 O O . LEU A 1 107 ? 7.085 12.887 -9.763 1.00 82.38 107 LEU A O 1
ATOM 857 N N . TYR A 1 108 ? 4.943 12.288 -10.077 1.00 73.62 108 TYR A N 1
ATOM 858 C CA . TYR A 1 108 ? 4.553 13.511 -10.785 1.00 73.62 108 TYR A CA 1
ATOM 859 C C . TYR A 1 108 ? 4.646 14.776 -9.920 1.00 73.62 108 TYR A C 1
ATOM 861 O O . TYR A 1 108 ? 4.716 15.881 -10.453 1.00 73.62 108 TYR A O 1
ATOM 869 N N . ARG A 1 109 ? 4.638 14.646 -8.585 1.00 69.31 109 ARG A N 1
ATOM 870 C CA . ARG A 1 109 ? 4.698 15.779 -7.642 1.00 69.31 109 ARG A CA 1
ATOM 871 C C . ARG A 1 109 ? 6.126 16.191 -7.277 1.00 69.31 109 ARG A C 1
ATOM 873 O O . ARG A 1 109 ? 6.313 17.226 -6.638 1.00 69.31 109 ARG A O 1
ATOM 880 N N . ARG A 1 110 ? 7.141 15.403 -7.647 1.00 66.56 110 ARG A N 1
ATOM 881 C CA . ARG A 1 110 ? 8.542 15.697 -7.315 1.00 66.56 110 ARG A CA 1
ATOM 882 C C . ARG A 1 110 ? 9.152 16.629 -8.362 1.00 66.56 110 ARG A C 1
ATOM 884 O O . ARG A 1 110 ? 9.394 16.228 -9.495 1.00 66.56 110 ARG A O 1
ATOM 891 N N . GLN A 1 111 ? 9.465 17.860 -7.948 1.00 54.38 111 GLN A N 1
ATOM 892 C CA . GLN A 1 111 ? 10.107 18.879 -8.797 1.00 54.38 111 GLN A CA 1
ATOM 893 C C . GLN A 1 111 ? 11.409 18.385 -9.443 1.00 54.38 111 GLN A C 1
ATOM 895 O O . GLN A 1 111 ? 11.704 18.739 -10.576 1.00 54.38 111 GLN A O 1
ATOM 900 N N . THR A 1 112 ? 12.174 17.536 -8.752 1.00 56.84 112 THR A N 1
ATOM 901 C CA . THR A 1 112 ? 13.418 16.962 -9.281 1.00 56.84 112 THR A CA 1
ATOM 902 C C . THR A 1 112 ? 13.199 16.059 -10.490 1.00 56.84 112 THR A C 1
ATOM 904 O O . THR A 1 112 ? 14.059 16.016 -11.356 1.00 56.84 112 THR A O 1
ATOM 907 N N . PHE A 1 113 ? 12.060 15.368 -10.585 1.00 56.00 113 PHE A N 1
ATOM 908 C CA . PHE A 1 113 ? 11.769 14.522 -11.742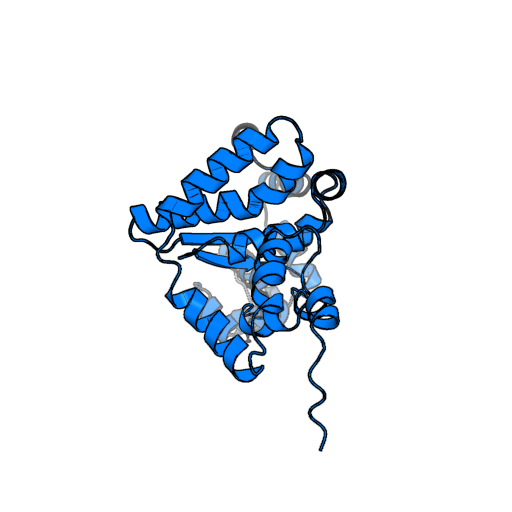 1.00 56.00 113 PHE A CA 1
ATOM 909 C C . PHE A 1 113 ? 11.381 15.380 -12.954 1.00 56.00 113 PHE A C 1
ATOM 911 O O . PHE A 1 113 ? 11.927 15.207 -14.037 1.00 56.00 113 PHE A O 1
ATOM 918 N N . GLN A 1 114 ? 10.545 16.400 -12.729 1.00 53.53 114 GLN A N 1
ATOM 919 C CA . GLN A 1 114 ? 10.088 17.342 -13.760 1.00 53.53 114 GLN A CA 1
ATOM 920 C C . GLN A 1 114 ? 11.218 18.172 -14.395 1.00 53.53 114 GLN A C 1
ATOM 922 O O . GLN A 1 114 ? 11.089 18.619 -15.529 1.00 53.53 114 GLN A O 1
ATOM 927 N N . LEU A 1 115 ? 12.302 18.423 -13.654 1.00 51.97 115 LEU A N 1
ATOM 928 C CA . LEU A 1 115 ? 13.422 19.257 -14.103 1.00 51.97 115 LEU A CA 1
ATOM 929 C C . LEU A 1 115 ? 14.512 18.478 -14.853 1.00 51.97 115 LEU A C 1
ATOM 931 O O . LEU A 1 115 ? 15.387 19.109 -15.440 1.00 51.97 115 LEU A O 1
ATOM 935 N N . SER A 1 116 ? 14.521 17.143 -14.783 1.00 54.62 116 SER A N 1
ATOM 936 C CA . SER A 1 116 ? 15.674 16.331 -15.211 1.00 54.62 116 SER A CA 1
ATOM 937 C C . SER A 1 116 ? 15.319 15.202 -16.172 1.00 54.62 116 SER A C 1
ATOM 939 O O . SER A 1 116 ? 16.127 14.893 -17.041 1.00 54.62 116 SER A O 1
ATOM 941 N N . ASN A 1 117 ? 14.137 14.596 -16.032 1.00 53.47 117 ASN A N 1
ATOM 942 C CA . ASN A 1 117 ? 13.807 13.332 -16.684 1.00 53.47 117 ASN A CA 1
ATOM 943 C C . ASN A 1 117 ? 12.381 13.391 -17.238 1.00 53.47 117 ASN A C 1
ATOM 945 O O . ASN A 1 117 ? 11.454 13.143 -16.476 1.00 53.47 117 ASN A O 1
ATOM 949 N N . GLY A 1 118 ? 12.249 13.705 -18.532 1.00 62.44 118 GLY A N 1
ATOM 950 C CA . GLY A 1 118 ? 11.045 13.594 -19.376 1.00 62.44 118 GLY A CA 1
ATOM 951 C C . GLY A 1 118 ? 9.703 13.292 -18.690 1.00 62.44 118 GLY A C 1
ATOM 952 O O . GLY A 1 118 ? 9.271 13.989 -17.772 1.00 62.44 118 GLY A O 1
ATOM 953 N N . ASP A 1 119 ? 8.985 12.297 -19.200 1.00 74.44 119 ASP A N 1
ATOM 954 C CA . ASP A 1 119 ? 7.769 11.789 -18.573 1.00 74.44 119 ASP A CA 1
ATOM 955 C C . ASP A 1 119 ? 8.135 10.696 -17.544 1.00 74.44 119 ASP A C 1
ATOM 957 O O . ASP A 1 119 ? 8.763 9.703 -17.921 1.00 74.44 119 ASP A O 1
ATOM 961 N N . PRO A 1 120 ? 7.760 10.826 -16.252 1.00 79.31 120 PRO A N 1
ATOM 962 C CA . PRO A 1 120 ? 7.933 9.763 -15.260 1.00 79.31 120 PRO A CA 1
ATOM 963 C C . PRO A 1 120 ? 7.400 8.403 -15.700 1.00 79.31 120 PRO A C 1
ATOM 965 O O . PRO A 1 120 ? 7.982 7.380 -15.335 1.00 79.31 120 PRO A O 1
ATOM 968 N N . ASP A 1 121 ? 6.332 8.394 -16.497 1.00 84.25 121 ASP A N 1
ATOM 969 C CA . ASP A 1 121 ? 5.779 7.163 -17.041 1.00 84.25 121 ASP A CA 1
ATOM 970 C C . ASP A 1 121 ? 6.753 6.490 -18.003 1.00 84.25 121 ASP A C 1
ATOM 972 O O . ASP A 1 121 ? 7.014 5.303 -17.852 1.00 84.25 121 ASP A O 1
ATOM 976 N N . GLU A 1 122 ? 7.360 7.235 -18.928 1.00 80.50 122 GLU A N 1
ATOM 977 C CA . GLU A 1 122 ? 8.304 6.681 -19.907 1.00 80.50 122 GLU A CA 1
ATOM 978 C C . GLU A 1 122 ? 9.510 6.029 -19.223 1.00 80.50 122 GLU A C 1
ATOM 980 O O . GLU A 1 122 ? 9.912 4.927 -19.592 1.00 80.50 122 GLU A O 1
ATOM 985 N N . PHE A 1 123 ? 10.041 6.656 -18.168 1.00 82.94 123 PHE A N 1
ATOM 986 C CA . PHE A 1 123 ? 11.152 6.082 -17.407 1.00 82.94 123 PHE A CA 1
ATOM 987 C C . PHE A 1 123 ? 10.787 4.716 -16.810 1.00 82.94 123 PHE A C 1
ATOM 989 O O . PHE A 1 123 ? 11.560 3.760 -16.885 1.00 82.94 123 PHE A O 1
ATOM 996 N N . ILE A 1 124 ? 9.613 4.617 -16.184 1.00 88.31 124 ILE A N 1
ATOM 997 C CA . ILE A 1 124 ? 9.189 3.392 -15.498 1.00 88.31 124 ILE A CA 1
ATOM 998 C C . ILE A 1 124 ? 8.769 2.323 -16.509 1.00 88.31 124 ILE A C 1
ATOM 1000 O O . ILE A 1 124 ? 9.066 1.147 -16.303 1.00 88.31 124 ILE A O 1
ATOM 1004 N N . GLN A 1 125 ? 8.133 2.723 -17.609 1.00 85.62 125 GLN A N 1
ATOM 1005 C CA . GLN A 1 125 ? 7.783 1.848 -18.724 1.00 85.62 125 GLN A CA 1
ATOM 1006 C C . GLN A 1 125 ? 9.027 1.197 -19.333 1.00 85.62 125 GLN A C 1
ATOM 1008 O O . GLN A 1 125 ? 9.066 -0.025 -19.461 1.00 85.62 125 GLN A O 1
ATOM 1013 N N . GLU A 1 126 ? 10.063 1.984 -19.631 1.00 79.88 126 GLU A N 1
ATOM 1014 C CA . GLU A 1 126 ? 11.317 1.474 -20.192 1.00 79.88 126 GLU A CA 1
ATOM 1015 C C . GLU A 1 126 ? 12.009 0.506 -19.223 1.00 79.88 126 GLU A C 1
ATOM 1017 O O . GLU A 1 126 ? 12.399 -0.596 -19.606 1.00 79.88 126 GLU A O 1
ATOM 1022 N N . LEU A 1 127 ? 12.087 0.870 -17.937 1.00 85.88 127 LEU A N 1
ATOM 1023 C CA . LEU A 1 127 ? 12.641 0.006 -16.893 1.00 85.88 127 LEU A CA 1
ATOM 1024 C C . LEU A 1 127 ? 11.879 -1.323 -16.780 1.00 85.88 127 LEU A C 1
ATOM 1026 O O . LEU A 1 127 ? 12.493 -2.376 -16.601 1.00 85.88 127 LEU A O 1
ATOM 1030 N N . LEU A 1 128 ? 10.547 -1.289 -16.854 1.00 86.75 128 LEU A N 1
ATOM 1031 C CA . LEU A 1 128 ? 9.707 -2.483 -16.779 1.00 86.75 128 LEU A CA 1
ATOM 1032 C C . LEU A 1 128 ? 9.952 -3.398 -17.980 1.00 86.75 128 LEU A C 1
ATOM 1034 O O . LEU A 1 128 ? 10.118 -4.605 -17.799 1.00 86.75 128 LEU A O 1
ATOM 1038 N N . LEU A 1 129 ? 9.994 -2.834 -19.189 1.00 81.31 129 LEU A N 1
ATOM 1039 C CA . LEU A 1 129 ? 10.164 -3.589 -20.432 1.00 81.31 129 LEU A CA 1
ATOM 1040 C C . LEU A 1 129 ? 11.558 -4.219 -20.557 1.00 81.31 129 LEU A C 1
ATOM 1042 O O . LEU A 1 129 ? 11.672 -5.322 -21.093 1.00 81.31 129 LEU A O 1
ATOM 1046 N N . SER A 1 130 ? 12.596 -3.567 -20.027 1.00 81.19 130 SER A N 1
ATOM 1047 C CA . SER A 1 130 ? 13.978 -4.065 -20.043 1.00 81.19 130 SER A CA 1
ATOM 1048 C C . SER A 1 130 ? 14.311 -5.034 -18.893 1.00 81.19 130 SER A C 1
ATOM 1050 O O . SER A 1 130 ? 15.318 -5.743 -18.948 1.00 81.19 130 SER A O 1
ATOM 1052 N N . SER A 1 131 ? 13.464 -5.110 -17.858 1.00 84.00 131 SER A N 1
ATOM 1053 C CA . SER A 1 131 ? 13.659 -5.952 -16.666 1.00 84.00 131 SER A CA 1
ATOM 1054 C C . SER A 1 131 ? 13.018 -7.342 -16.793 1.00 84.00 131 SER A C 1
ATOM 1056 O O . SER A 1 131 ? 11.940 -7.624 -16.264 1.00 84.00 131 SER A O 1
ATOM 1058 N N . GLU A 1 132 ? 13.717 -8.281 -17.421 1.00 82.12 132 GLU A N 1
ATOM 1059 C CA . GLU A 1 132 ? 13.340 -9.693 -17.423 1.00 82.12 132 GLU A CA 1
ATOM 1060 C C . GLU A 1 132 ? 13.395 -10.333 -16.023 1.00 82.12 132 GLU A C 1
ATOM 1062 O O . GLU A 1 132 ? 14.156 -9.930 -15.141 1.00 82.12 132 GLU A O 1
ATOM 1067 N N . LYS A 1 133 ? 12.605 -11.402 -15.823 1.00 86.38 133 LYS A N 1
ATOM 1068 C CA . LYS A 1 133 ? 12.481 -12.125 -14.538 1.00 86.38 133 LYS A CA 1
ATOM 1069 C C . LYS A 1 133 ? 12.168 -11.204 -13.348 1.00 86.38 133 LYS A C 1
ATOM 1071 O O . LYS A 1 133 ? 12.574 -11.490 -12.219 1.00 86.38 133 LYS A O 1
ATOM 1076 N N . THR A 1 134 ? 11.409 -10.141 -13.592 1.00 90.81 134 THR A N 1
ATOM 1077 C CA . THR A 1 134 ? 11.032 -9.170 -12.568 1.00 90.81 134 THR A CA 1
ATOM 1078 C C . THR A 1 134 ? 9.519 -8.989 -12.538 1.00 90.81 134 THR A C 1
ATOM 1080 O O . THR A 1 134 ? 8.882 -8.862 -13.578 1.00 90.81 134 THR A O 1
ATOM 1083 N N . LEU A 1 135 ? 8.938 -9.015 -11.340 1.00 93.81 135 LEU A N 1
ATOM 1084 C CA . LEU A 1 135 ? 7.554 -8.629 -11.081 1.00 93.81 135 LEU A CA 1
ATOM 1085 C C . LEU A 1 135 ? 7.552 -7.212 -10.517 1.00 93.81 135 LEU A C 1
ATOM 1087 O O . LEU A 1 135 ? 8.122 -6.980 -9.450 1.00 93.81 135 LEU A O 1
ATOM 1091 N N . PHE A 1 136 ? 6.887 -6.287 -11.197 1.00 94.94 136 PHE A N 1
ATOM 1092 C CA . PHE A 1 136 ? 6.623 -4.960 -10.654 1.00 94.94 136 PHE A CA 1
ATOM 1093 C C . PHE A 1 136 ? 5.265 -4.960 -9.959 1.00 94.94 136 PHE A C 1
ATOM 1095 O O . PHE A 1 136 ? 4.267 -5.383 -10.536 1.00 94.94 136 PHE A O 1
ATOM 1102 N N . VAL A 1 137 ? 5.237 -4.486 -8.717 1.00 96.12 137 VAL A N 1
ATOM 1103 C CA . VAL A 1 137 ? 4.012 -4.264 -7.947 1.00 96.12 137 VAL A CA 1
ATOM 1104 C C . VAL A 1 137 ? 3.924 -2.776 -7.662 1.00 96.12 137 VAL A C 1
ATOM 1106 O O . VAL A 1 137 ? 4.768 -2.225 -6.954 1.00 96.12 137 VAL A O 1
ATOM 1109 N N . ILE A 1 138 ? 2.921 -2.123 -8.239 1.00 94.62 138 ILE A N 1
ATOM 1110 C CA . ILE A 1 138 ? 2.767 -0.672 -8.167 1.00 94.62 138 ILE A CA 1
ATOM 1111 C C . ILE A 1 138 ? 1.550 -0.347 -7.303 1.00 94.62 138 ILE A C 1
ATOM 1113 O O . ILE A 1 138 ? 0.420 -0.671 -7.656 1.00 94.62 138 ILE A O 1
ATOM 1117 N N . GLY A 1 139 ? 1.792 0.285 -6.158 1.00 94.94 139 GLY A N 1
ATOM 1118 C CA . GLY A 1 139 ? 0.770 0.879 -5.309 1.00 94.94 139 GLY A CA 1
ATOM 1119 C C . GLY A 1 139 ? 0.550 2.336 -5.700 1.00 94.94 139 GLY A C 1
ATOM 1120 O O . GLY A 1 139 ? 1.491 3.133 -5.722 1.00 94.94 139 GLY A O 1
ATOM 1121 N N . SER A 1 140 ? -0.694 2.703 -5.999 1.00 92.56 140 SER A N 1
ATOM 1122 C CA . SER A 1 140 ? -1.061 4.086 -6.292 1.00 92.56 140 SER A CA 1
ATOM 1123 C C . SER A 1 140 ? -2.458 4.427 -5.789 1.00 92.56 140 SER A C 1
ATOM 1125 O O . SER A 1 140 ? -3.316 3.556 -5.656 1.00 92.56 140 SER A O 1
ATOM 1127 N N . ARG A 1 141 ? -2.692 5.717 -5.529 1.00 90.75 141 ARG A N 1
ATOM 1128 C CA . ARG A 1 141 ? -4.034 6.259 -5.256 1.00 90.75 141 ARG A CA 1
ATOM 1129 C C . ARG A 1 141 ? -4.894 6.399 -6.507 1.00 90.75 141 ARG A C 1
ATOM 1131 O O . ARG A 1 141 ? -6.108 6.539 -6.387 1.00 90.75 141 ARG A O 1
ATOM 1138 N N . GLU A 1 142 ? -4.275 6.427 -7.680 1.00 89.31 142 GLU A N 1
ATOM 1139 C CA . GLU A 1 142 ? -4.953 6.619 -8.956 1.00 89.31 142 GLU A CA 1
ATOM 1140 C C . GLU A 1 142 ? -4.668 5.441 -9.884 1.00 89.31 142 GLU A C 1
ATOM 1142 O O . GLU A 1 142 ? -3.613 4.817 -9.815 1.00 89.31 142 GLU A O 1
ATOM 1147 N N . TYR A 1 143 ? -5.622 5.139 -10.763 1.00 91.19 143 TYR A N 1
ATOM 1148 C CA . TYR A 1 143 ? -5.430 4.125 -11.795 1.00 91.19 143 TYR A CA 1
ATOM 1149 C C . TYR A 1 143 ? -4.350 4.580 -12.782 1.00 91.19 143 TYR A C 1
ATOM 1151 O O . TYR A 1 143 ? -4.354 5.745 -13.202 1.00 91.19 143 TYR A O 1
ATOM 1159 N N . ILE A 1 144 ? -3.456 3.671 -13.170 1.00 91.31 144 ILE A N 1
ATOM 1160 C CA . ILE A 1 144 ? -2.412 3.950 -14.158 1.00 91.31 144 ILE A CA 1
ATOM 1161 C C . ILE A 1 144 ? -3.069 3.980 -15.536 1.00 91.31 144 ILE A C 1
ATOM 1163 O O . ILE A 1 144 ? -3.802 3.061 -15.889 1.00 91.31 144 ILE A O 1
ATOM 1167 N N . LYS A 1 145 ? -2.812 5.055 -16.288 1.00 90.38 145 LYS A N 1
ATOM 1168 C CA . LYS A 1 145 ? -3.496 5.390 -17.549 1.00 90.38 145 LYS A CA 1
ATOM 1169 C C . LYS A 1 145 ? -2.592 5.274 -18.781 1.00 90.38 145 LYS A C 1
ATOM 1171 O O . LYS A 1 145 ? -2.766 6.005 -19.758 1.00 90.38 145 LYS A O 1
ATOM 1176 N N . TRP A 1 146 ? -1.572 4.417 -18.732 1.00 86.12 146 TRP A N 1
ATOM 1177 C CA . TRP A 1 146 ? -0.606 4.266 -19.830 1.00 86.12 146 TRP A CA 1
ATOM 1178 C C . TRP A 1 146 ? -1.273 3.810 -21.136 1.00 86.12 146 TRP A C 1
ATOM 1180 O O . TRP A 1 146 ? -0.841 4.200 -22.224 1.00 86.12 146 TRP A O 1
ATOM 1190 N N . GLU A 1 147 ? -2.392 3.090 -21.034 1.00 84.12 147 GLU A N 1
ATOM 1191 C CA . GLU A 1 147 ? -3.213 2.648 -22.160 1.00 84.12 147 GLU A CA 1
ATOM 1192 C C . GLU A 1 147 ? -3.800 3.794 -22.992 1.00 84.12 147 GLU A C 1
ATOM 1194 O O . GLU A 1 147 ? -4.156 3.599 -24.155 1.00 84.12 147 GLU A O 1
ATOM 1199 N N . GLN A 1 148 ? -3.895 4.999 -22.419 1.00 85.50 148 GLN A N 1
ATOM 1200 C CA . GLN A 1 148 ? -4.375 6.180 -23.139 1.00 85.50 148 GLN A CA 1
ATOM 1201 C C . GLN A 1 148 ? -3.388 6.640 -24.214 1.00 85.50 148 GLN A C 1
ATOM 1203 O O . GLN A 1 148 ? -3.812 7.204 -25.223 1.00 85.50 148 GLN A O 1
ATOM 1208 N N . LYS A 1 149 ? -2.086 6.407 -23.997 1.00 79.00 149 LYS A N 1
ATOM 1209 C CA . LYS A 1 149 ? -1.027 6.695 -24.972 1.00 79.00 149 LYS A CA 1
ATOM 1210 C C . LYS A 1 149 ? -0.782 5.502 -25.893 1.00 79.00 149 LYS A C 1
ATOM 1212 O O . LYS A 1 149 ? -0.704 5.686 -27.105 1.00 79.00 149 LYS A O 1
ATOM 1217 N N . ASP A 1 150 ? -0.714 4.299 -25.326 1.00 76.50 150 ASP A N 1
ATOM 1218 C CA . ASP A 1 150 ? -0.557 3.053 -26.076 1.00 76.50 150 ASP A CA 1
ATOM 1219 C C . ASP A 1 150 ? -1.478 1.949 -25.519 1.00 76.50 150 ASP A C 1
ATOM 1221 O O . ASP A 1 150 ? -1.196 1.391 -24.458 1.00 76.50 150 ASP A O 1
ATOM 1225 N N . PRO A 1 151 ? -2.554 1.572 -26.239 1.00 81.06 151 PRO A N 1
ATOM 1226 C CA . PRO A 1 151 ? -3.493 0.541 -25.800 1.00 81.06 151 PRO A CA 1
ATOM 1227 C C . PRO A 1 151 ? -2.880 -0.836 -25.504 1.00 81.06 151 PRO A C 1
ATOM 1229 O O . PRO A 1 151 ? -3.543 -1.634 -24.834 1.00 81.06 151 PRO A O 1
ATOM 1232 N N . SER A 1 152 ? -1.659 -1.124 -25.979 1.00 78.00 152 SER A N 1
ATOM 1233 C CA . SER A 1 152 ? -0.947 -2.384 -25.714 1.00 78.00 152 SER A CA 1
ATOM 1234 C C . SER A 1 152 ? -0.701 -2.628 -24.217 1.00 78.00 152 SER A C 1
ATOM 1236 O O . SER A 1 152 ? -0.671 -3.776 -23.770 1.00 78.00 152 SER A O 1
ATOM 1238 N N . TRP A 1 153 ? -0.638 -1.561 -23.410 1.00 83.00 153 TRP A N 1
ATOM 1239 C CA . TRP A 1 153 ? -0.476 -1.651 -21.957 1.00 83.00 153 TRP A CA 1
ATOM 1240 C C . TRP A 1 153 ? -1.611 -2.396 -21.253 1.00 83.00 153 TRP A C 1
ATOM 1242 O O . TRP A 1 153 ? -1.374 -2.944 -20.181 1.00 83.00 153 TRP A O 1
ATOM 1252 N N . ASN A 1 154 ? -2.801 -2.511 -21.857 1.00 81.00 154 ASN A N 1
ATOM 1253 C CA . ASN A 1 154 ? -3.892 -3.325 -21.302 1.00 81.00 154 ASN A CA 1
ATOM 1254 C C . ASN A 1 154 ? -3.553 -4.823 -21.220 1.00 81.00 154 ASN A C 1
ATOM 1256 O O . ASN A 1 154 ? -4.170 -5.545 -20.445 1.00 81.00 154 ASN A O 1
ATOM 1260 N N . GLU A 1 155 ? -2.605 -5.305 -22.029 1.00 80.75 155 GLU A N 1
ATOM 1261 C CA . GLU A 1 155 ? -2.163 -6.706 -22.002 1.00 80.75 155 GLU A CA 1
ATOM 1262 C C . GLU A 1 155 ? -1.025 -6.945 -20.998 1.00 80.75 155 GLU A C 1
ATOM 1264 O O . GLU A 1 155 ? -0.715 -8.091 -20.671 1.00 80.75 155 GLU A O 1
ATOM 1269 N N . ILE A 1 156 ? -0.386 -5.869 -20.525 1.00 83.88 156 ILE A N 1
ATOM 1270 C CA . ILE A 1 156 ? 0.784 -5.909 -19.639 1.00 83.88 156 ILE A CA 1
ATOM 1271 C C . ILE A 1 156 ? 0.392 -5.551 -18.202 1.00 83.88 156 ILE A C 1
ATOM 1273 O O . ILE A 1 156 ? 0.858 -6.188 -17.258 1.00 83.88 156 ILE A O 1
ATOM 1277 N N . LEU A 1 157 ? -0.444 -4.526 -18.030 1.00 89.12 157 LEU A N 1
ATOM 1278 C CA . LEU A 1 157 ? -0.895 -4.048 -16.731 1.00 89.12 157 LEU A CA 1
ATOM 1279 C C . LEU A 1 157 ? -2.076 -4.883 -16.237 1.00 89.12 157 LEU A C 1
ATOM 1281 O O . LEU A 1 157 ? -3.172 -4.817 -16.787 1.00 89.12 157 LEU A O 1
ATOM 1285 N N . ASP A 1 158 ? -1.864 -5.60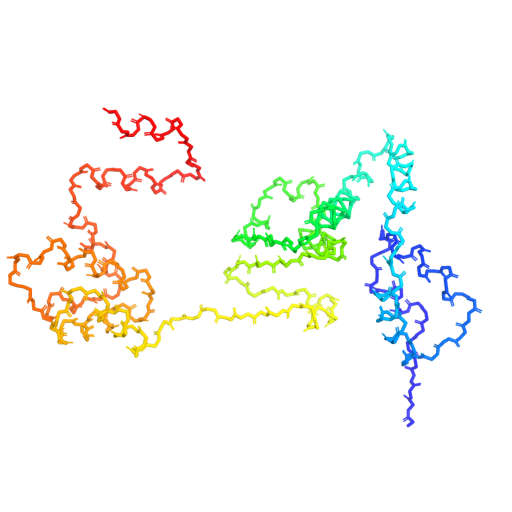1 -15.139 1.00 92.88 158 ASP A N 1
ATOM 1286 C CA . ASP A 1 158 ? -2.933 -6.231 -14.368 1.00 92.88 158 ASP A CA 1
ATOM 1287 C C . ASP A 1 158 ? -3.238 -5.372 -13.133 1.00 92.88 158 ASP A C 1
ATOM 1289 O O . ASP A 1 158 ? -2.512 -5.401 -12.136 1.00 92.88 158 ASP A O 1
ATOM 1293 N N . GLN A 1 159 ? -4.268 -4.529 -13.232 1.00 94.12 159 GLN A N 1
ATOM 1294 C CA . GLN A 1 159 ? -4.597 -3.541 -12.204 1.00 94.12 159 GLN A CA 1
ATOM 1295 C C . GLN A 1 159 ? -5.813 -3.977 -11.386 1.00 94.12 159 GLN A C 1
ATOM 1297 O O . GLN A 1 159 ? -6.892 -4.219 -11.927 1.00 94.12 159 GLN A O 1
ATOM 1302 N N . HIS A 1 160 ? -5.654 -3.980 -10.063 1.00 93.62 160 HIS A N 1
ATOM 1303 C CA . HIS A 1 160 ? -6.689 -4.374 -9.108 1.00 93.62 160 HIS A CA 1
ATOM 1304 C C . HIS A 1 160 ? -7.041 -3.206 -8.193 1.00 93.62 160 HIS A C 1
ATOM 1306 O O . HIS A 1 160 ? -6.157 -2.557 -7.635 1.00 93.62 160 HIS A O 1
ATOM 1312 N N . ILE A 1 161 ? -8.33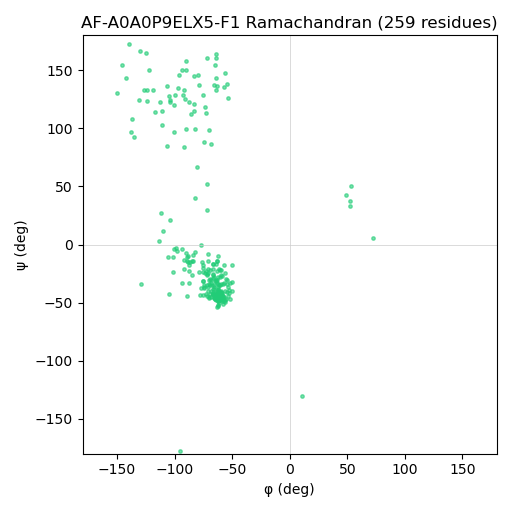8 -2.953 -8.010 1.00 91.50 161 ILE A N 1
ATOM 1313 C CA . ILE A 1 161 ? -8.816 -1.964 -7.040 1.00 91.50 161 ILE A CA 1
ATOM 1314 C C . ILE A 1 161 ? -8.866 -2.633 -5.667 1.00 91.50 161 ILE A C 1
ATOM 1316 O O . ILE A 1 161 ? -9.577 -3.619 -5.477 1.00 91.50 161 ILE A O 1
ATOM 1320 N N . LEU A 1 162 ? -8.126 -2.076 -4.710 1.00 89.88 162 LEU A N 1
ATOM 1321 C CA . LEU A 1 162 ? -8.250 -2.428 -3.300 1.00 89.88 162 LEU A CA 1
ATOM 1322 C C . LEU A 1 162 ? -9.283 -1.500 -2.659 1.00 89.88 162 LEU A C 1
ATOM 1324 O O . LEU A 1 162 ? -8.986 -0.344 -2.358 1.00 89.88 162 LEU A O 1
ATOM 1328 N N . ASP A 1 163 ? -10.502 -2.008 -2.509 1.00 88.94 163 ASP A N 1
ATOM 1329 C CA . ASP A 1 163 ? -11.618 -1.292 -1.888 1.00 88.94 163 ASP A CA 1
ATOM 1330 C C . ASP A 1 163 ? -11.745 -1.639 -0.388 1.00 88.94 163 ASP A C 1
ATOM 1332 O O . ASP A 1 163 ? -10.938 -2.390 0.172 1.00 88.94 163 ASP A O 1
ATOM 1336 N N . TYR A 1 164 ? -12.756 -1.082 0.276 1.00 94.25 164 TYR A N 1
ATOM 1337 C CA . TYR A 1 164 ? -13.116 -1.410 1.655 1.00 94.25 164 TYR A CA 1
ATOM 1338 C C . TYR A 1 164 ? -13.390 -2.914 1.835 1.00 94.25 164 TYR A C 1
ATOM 1340 O O . TYR A 1 164 ? -13.913 -3.589 0.946 1.00 94.25 164 TYR A O 1
ATOM 1348 N N . LEU A 1 165 ? -13.075 -3.439 3.021 1.00 95.81 165 LEU A N 1
ATOM 1349 C CA . LEU A 1 165 ? -13.433 -4.803 3.401 1.00 95.81 165 LEU A CA 1
ATOM 1350 C C . LEU A 1 165 ? -14.952 -4.951 3.471 1.00 95.81 165 LEU A C 1
ATOM 1352 O O . LEU A 1 165 ? -15.659 -4.063 3.951 1.00 95.81 165 LEU A O 1
ATOM 1356 N N . SER A 1 166 ? -15.450 -6.116 3.058 1.00 96.12 166 SER A N 1
ATOM 1357 C CA . SER A 1 166 ? -16.848 -6.466 3.289 1.00 96.12 166 SER A CA 1
ATOM 1358 C C . SER A 1 166 ? -17.137 -6.587 4.792 1.00 96.12 166 SER A C 1
ATOM 1360 O O . SER A 1 166 ? -16.230 -6.824 5.596 1.00 96.12 166 SER A O 1
ATOM 1362 N N . ASP A 1 167 ? -18.407 -6.500 5.194 1.00 97.06 167 ASP A N 1
ATOM 1363 C CA . ASP A 1 167 ? -18.802 -6.746 6.590 1.00 97.06 167 ASP A CA 1
ATOM 1364 C C . ASP A 1 167 ? -18.377 -8.146 7.068 1.00 97.06 167 ASP A C 1
ATOM 1366 O O . ASP A 1 167 ? -18.030 -8.336 8.233 1.00 97.06 167 ASP A O 1
ATOM 1370 N N . GLN A 1 168 ? -18.374 -9.130 6.161 1.00 96.50 168 GLN A N 1
ATOM 1371 C CA . GLN A 1 168 ? -17.967 -10.505 6.458 1.00 96.50 168 GLN A CA 1
ATOM 1372 C C . GLN A 1 168 ? -16.462 -10.605 6.708 1.00 96.50 168 GLN A C 1
ATOM 1374 O O . GLN A 1 168 ? -16.056 -11.226 7.689 1.00 96.50 168 GLN A O 1
ATOM 1379 N N . ASP A 1 169 ? -15.647 -9.963 5.870 1.00 96.56 169 ASP A N 1
ATOM 1380 C CA . ASP A 1 169 ? -14.190 -9.929 6.043 1.00 96.56 169 ASP A CA 1
ATOM 1381 C C . ASP A 1 169 ? -13.794 -9.097 7.267 1.00 96.56 169 ASP A C 1
ATOM 1383 O O . ASP A 1 169 ? -12.867 -9.449 7.998 1.00 96.56 169 ASP A O 1
ATOM 1387 N N . SER A 1 170 ? -14.545 -8.029 7.544 1.00 97.06 170 SER A N 1
ATOM 1388 C CA . SER A 1 170 ? -14.374 -7.201 8.736 1.00 97.06 170 SER A CA 1
ATOM 1389 C C . SER A 1 170 ? -14.695 -7.988 10.012 1.00 97.06 170 SER A C 1
ATOM 1391 O O . SER A 1 170 ? -13.898 -7.983 10.948 1.00 97.06 170 SER A O 1
ATOM 1393 N N . ASP A 1 171 ? -15.811 -8.728 10.063 1.00 96.56 171 ASP A N 1
ATOM 1394 C CA . ASP A 1 171 ? -16.120 -9.606 11.204 1.00 96.56 171 ASP A CA 1
ATOM 1395 C C . ASP A 1 171 ? -15.117 -10.763 11.314 1.00 96.56 171 ASP A C 1
ATOM 1397 O O . ASP A 1 171 ? -14.720 -11.124 12.421 1.00 96.56 171 ASP A O 1
ATOM 1401 N N . TYR A 1 172 ? -14.651 -11.315 10.189 1.00 95.62 172 TYR A N 1
ATOM 1402 C CA . TYR A 1 172 ? -13.589 -12.323 10.176 1.00 95.62 172 TYR A CA 1
ATOM 1403 C C . TYR A 1 172 ? -12.302 -11.793 10.826 1.00 95.62 172 TYR A C 1
ATOM 1405 O O . TYR A 1 172 ? -11.756 -12.446 11.720 1.00 95.62 172 TYR A O 1
ATOM 1413 N N . PHE A 1 173 ? -11.865 -10.584 10.455 1.00 95.56 173 PHE A N 1
ATOM 1414 C CA . PHE A 1 173 ? -10.749 -9.896 11.103 1.00 95.56 173 PHE A CA 1
ATOM 1415 C C . PHE A 1 173 ? -11.010 -9.690 12.602 1.00 95.56 173 PHE A C 1
ATOM 1417 O O . PHE A 1 173 ? -10.198 -10.103 13.430 1.00 95.56 173 PHE A O 1
ATOM 1424 N N . LEU A 1 174 ? -12.162 -9.136 12.983 1.00 95.81 174 LEU A N 1
ATOM 1425 C CA . LEU A 1 174 ? -12.467 -8.826 14.384 1.00 95.81 174 LEU A CA 1
ATOM 1426 C C . LEU A 1 174 ? -12.622 -10.071 15.272 1.00 95.81 174 LEU A C 1
ATOM 1428 O O . LEU A 1 174 ? -12.368 -9.991 16.471 1.00 95.81 174 LEU A O 1
ATOM 1432 N N . ARG A 1 175 ? -12.999 -11.229 14.715 1.00 94.50 175 ARG A N 1
ATOM 1433 C CA . ARG A 1 175 ? -12.996 -12.518 15.434 1.00 94.50 175 ARG A CA 1
ATOM 1434 C C . ARG A 1 175 ? -11.590 -13.043 15.714 1.00 94.50 175 ARG A C 1
ATOM 1436 O O . ARG A 1 175 ? -11.423 -13.837 16.637 1.00 94.50 175 ARG A O 1
ATOM 1443 N N . SER A 1 176 ? -10.596 -12.641 14.919 1.00 92.31 176 SER A N 1
ATOM 1444 C CA . SER A 1 176 ? -9.189 -12.987 15.169 1.00 92.31 176 SER A CA 1
ATOM 1445 C C . SER A 1 176 ? -8.581 -12.178 16.325 1.00 92.31 176 SER A C 1
ATOM 1447 O O . SER A 1 176 ? -7.586 -12.585 16.922 1.00 92.31 176 SER A O 1
ATOM 1449 N N . VAL A 1 177 ? -9.225 -11.067 16.685 1.00 89.56 177 VAL A N 1
ATOM 1450 C CA . VAL A 1 177 ? -8.919 -10.219 17.840 1.00 89.56 177 VAL A CA 1
ATOM 1451 C C . VAL A 1 177 ? -9.728 -10.718 19.053 1.00 89.56 177 VAL A C 1
ATOM 1453 O O . VAL A 1 177 ? -10.827 -11.245 18.876 1.00 89.56 177 VAL A O 1
ATOM 1456 N N . PRO A 1 178 ? -9.254 -10.567 20.309 1.00 85.94 178 PRO A N 1
ATOM 1457 C CA . PRO A 1 178 ? -9.993 -10.987 21.508 1.00 85.94 178 PRO A CA 1
ATOM 1458 C C . PRO A 1 178 ? -11.207 -10.084 21.836 1.00 85.94 178 PRO A C 1
ATOM 1460 O O . PRO A 1 178 ? -11.341 -9.616 22.964 1.00 85.94 178 PRO A O 1
ATOM 1463 N N . ILE A 1 179 ? -12.103 -9.852 20.867 1.00 91.00 179 ILE A N 1
ATOM 1464 C CA . ILE A 1 179 ? -13.393 -9.159 21.017 1.00 91.00 179 ILE A CA 1
ATOM 1465 C C . ILE A 1 179 ? -14.512 -10.215 20.936 1.00 91.00 179 ILE A C 1
ATOM 1467 O O . ILE A 1 179 ? -15.060 -10.464 19.856 1.00 91.00 179 ILE A O 1
ATOM 1471 N N . PRO A 1 180 ? -14.864 -10.890 22.049 1.00 86.88 180 PRO A N 1
ATOM 1472 C CA . PRO A 1 180 ? -15.839 -11.982 22.024 1.00 86.88 180 PRO A CA 1
ATOM 1473 C C . PRO A 1 180 ? -17.266 -11.494 21.749 1.00 86.88 180 PRO A C 1
ATOM 1475 O O . PRO A 1 180 ? -18.052 -12.213 21.129 1.00 86.88 180 PRO A O 1
ATOM 1478 N N . ASP A 1 181 ? -17.594 -10.271 22.169 1.00 93.50 181 ASP A N 1
ATOM 1479 C CA . ASP A 1 181 ? -18.930 -9.697 22.034 1.00 93.50 181 ASP A CA 1
ATOM 1480 C C . ASP A 1 181 ? -19.237 -9.328 20.574 1.00 93.50 181 ASP A C 1
ATOM 1482 O O . ASP A 1 181 ? -18.639 -8.423 19.991 1.00 93.50 181 ASP A O 1
ATOM 1486 N N . GLU A 1 182 ? -20.197 -10.039 19.983 1.00 95.62 182 GLU A N 1
ATOM 1487 C CA . GLU A 1 182 ? -20.661 -9.809 18.614 1.00 95.62 182 GLU A CA 1
ATOM 1488 C C . GLU A 1 182 ? -21.292 -8.425 18.424 1.00 95.62 182 GLU A C 1
ATOM 1490 O O . GLU A 1 182 ? -21.147 -7.832 17.355 1.00 95.62 182 GLU A O 1
ATOM 1495 N N . SER A 1 183 ? -21.965 -7.888 19.444 1.00 96.44 183 SER A N 1
ATOM 1496 C CA . SER A 1 183 ? -22.590 -6.567 19.358 1.00 96.44 183 SER A CA 1
ATOM 1497 C C . SER A 1 183 ? -21.542 -5.460 19.234 1.00 96.44 183 SER A C 1
ATOM 1499 O O . SER A 1 183 ? -21.708 -4.553 18.422 1.00 96.44 183 SER A O 1
ATOM 1501 N N . ILE A 1 184 ? -20.418 -5.590 19.948 1.00 96.31 184 ILE A N 1
ATOM 1502 C CA . ILE A 1 184 ? -19.271 -4.684 19.823 1.00 96.31 184 ILE A CA 1
ATOM 1503 C C . ILE A 1 184 ? -18.658 -4.793 18.427 1.00 96.31 184 ILE A C 1
ATOM 1505 O O . ILE A 1 184 ? -18.435 -3.768 17.785 1.00 96.31 184 ILE A O 1
ATOM 1509 N N . ARG A 1 185 ? -18.428 -6.016 17.922 1.00 96.81 185 ARG A N 1
ATOM 1510 C CA . ARG A 1 185 ? -17.880 -6.203 16.566 1.00 96.81 185 ARG A CA 1
ATOM 1511 C C . ARG A 1 185 ? -18.772 -5.559 15.504 1.00 96.81 185 ARG A C 1
ATOM 1513 O O . ARG A 1 185 ? -18.261 -4.845 14.652 1.00 96.81 185 ARG A O 1
ATOM 1520 N N . LYS A 1 186 ? -20.094 -5.734 15.593 1.00 96.94 186 LYS A N 1
ATOM 1521 C CA . LYS A 1 186 ? -21.060 -5.106 14.676 1.00 96.94 186 LYS A CA 1
ATOM 1522 C C . LYS A 1 186 ? -20.983 -3.579 14.693 1.00 96.94 186 LYS A C 1
ATOM 1524 O O . LYS A 1 186 ? -20.903 -2.989 13.621 1.00 96.94 186 LYS A O 1
ATOM 1529 N N . SER A 1 187 ? -20.929 -2.957 15.872 1.00 97.19 187 SER A N 1
ATOM 1530 C CA . SER A 1 187 ? -20.748 -1.501 15.971 1.00 97.19 187 SER A CA 1
ATOM 1531 C C . SER A 1 187 ? -19.431 -1.038 15.346 1.00 97.19 187 SER A C 1
ATOM 1533 O O . SER A 1 187 ? -19.408 -0.050 14.620 1.00 97.19 187 SER A O 1
ATOM 1535 N N . ILE A 1 188 ? -18.334 -1.770 15.574 1.00 96.94 188 ILE A N 1
ATOM 1536 C CA . ILE A 1 188 ? -17.030 -1.454 14.973 1.00 96.94 188 ILE A CA 1
ATOM 1537 C C . ILE A 1 188 ? -17.096 -1.527 13.440 1.00 96.94 188 ILE A C 1
ATOM 1539 O O . ILE A 1 188 ? -16.572 -0.641 12.764 1.00 96.94 188 ILE A O 1
ATOM 1543 N N . ILE A 1 189 ? -17.748 -2.549 12.880 1.00 97.12 189 ILE A N 1
ATOM 1544 C CA . ILE A 1 189 ? -17.935 -2.695 11.427 1.00 97.12 189 ILE A CA 1
ATOM 1545 C C . ILE A 1 189 ? -18.740 -1.512 10.875 1.00 97.12 189 ILE A C 1
ATOM 1547 O O . ILE A 1 189 ? -18.303 -0.866 9.923 1.00 97.12 189 ILE A O 1
ATOM 1551 N N . GLU A 1 190 ? -19.857 -1.167 11.521 1.00 96.56 190 GLU A N 1
ATOM 1552 C CA . GLU A 1 190 ? -20.716 -0.049 11.114 1.00 96.56 190 GLU A CA 1
ATOM 1553 C C . GLU A 1 190 ? -19.968 1.295 11.125 1.00 96.56 190 GLU A C 1
ATOM 1555 O O . GLU A 1 190 ? -20.053 2.075 10.171 1.00 96.56 190 GLU A O 1
ATOM 1560 N N . SER A 1 191 ? -19.181 1.556 12.170 1.00 95.81 191 SER A N 1
ATOM 1561 C CA . SER A 1 191 ? -18.414 2.797 12.305 1.00 95.81 191 SER A CA 1
ATOM 1562 C C . SER A 1 191 ? -17.227 2.883 11.350 1.00 95.81 191 SER A C 1
ATOM 1564 O O . SER A 1 191 ? -17.008 3.931 10.730 1.00 95.81 191 SER A O 1
ATOM 1566 N N . SER A 1 192 ? -16.462 1.798 11.212 1.00 95.44 192 SER A N 1
ATOM 1567 C CA . SER A 1 192 ? -15.265 1.742 10.361 1.00 95.44 192 SER A CA 1
ATOM 1568 C C . SER A 1 192 ? -15.580 1.706 8.866 1.00 95.44 192 SER A C 1
ATOM 1570 O O . SER A 1 192 ? -14.722 2.081 8.064 1.00 95.44 192 SER A O 1
ATOM 1572 N N . ARG A 1 193 ? -16.795 1.272 8.494 1.00 95.25 193 ARG A N 1
ATOM 1573 C CA . ARG A 1 193 ? -17.248 1.098 7.104 1.00 95.25 193 ARG A CA 1
ATOM 1574 C C . ARG A 1 193 ? -16.283 0.253 6.268 1.00 95.25 193 ARG A C 1
ATOM 1576 O O . ARG A 1 193 ? -16.016 0.572 5.114 1.00 95.25 193 ARG A O 1
ATOM 1583 N N . GLY A 1 194 ? -15.705 -0.778 6.884 1.00 94.00 194 GLY A N 1
ATOM 1584 C CA . GLY A 1 194 ? -14.784 -1.697 6.219 1.00 94.00 194 GLY A CA 1
ATOM 1585 C C . GLY A 1 194 ? -13.398 -1.122 5.911 1.00 94.00 194 GLY A C 1
ATOM 1586 O O . GLY A 1 194 ? -12.597 -1.804 5.277 1.00 94.00 194 GLY A O 1
ATOM 1587 N N . LEU A 1 195 ? -13.060 0.104 6.339 1.00 95.38 195 LEU A N 1
ATOM 1588 C CA . LEU A 1 195 ? -11.710 0.638 6.136 1.00 95.38 195 LEU A CA 1
ATOM 1589 C C . LEU A 1 195 ? -10.728 -0.056 7.096 1.00 95.38 195 LEU A C 1
ATOM 1591 O O . LEU A 1 195 ? -10.867 0.134 8.309 1.00 95.38 195 LEU A O 1
ATOM 1595 N N . PRO A 1 196 ? -9.700 -0.784 6.604 1.00 94.62 196 PRO A N 1
ATOM 1596 C CA . PRO A 1 196 ? -8.786 -1.541 7.465 1.00 94.62 196 PRO A CA 1
ATOM 1597 C C . PRO A 1 196 ? -8.135 -0.699 8.563 1.00 94.62 196 PRO A C 1
ATOM 1599 O O . PRO A 1 196 ? -8.086 -1.120 9.713 1.00 94.62 196 PRO A O 1
ATOM 1602 N N . LEU A 1 197 ? -7.719 0.531 8.237 1.00 93.81 197 LEU A N 1
ATOM 1603 C CA . LEU A 1 197 ? -7.154 1.457 9.220 1.00 93.81 197 LEU A CA 1
ATOM 1604 C C . LEU A 1 197 ? -8.142 1.758 10.356 1.00 93.81 197 LEU A C 1
ATOM 1606 O O . LEU A 1 197 ? -7.755 1.780 11.516 1.00 93.81 197 LEU A O 1
ATOM 1610 N N . TYR A 1 198 ? -9.418 2.000 10.052 1.00 96.06 198 TYR A N 1
ATOM 1611 C CA . TYR A 1 198 ? -10.406 2.336 11.082 1.00 96.06 198 TYR A CA 1
ATOM 1612 C C . TYR A 1 198 ? -10.816 1.128 11.913 1.00 96.06 198 TYR A C 1
ATOM 1614 O O . TYR A 1 198 ? -11.022 1.278 13.116 1.00 96.06 198 TYR A O 1
ATOM 1622 N N . LEU A 1 199 ? -10.882 -0.058 11.303 1.00 95.81 199 LEU A N 1
ATOM 1623 C CA . LEU A 1 199 ? -11.042 -1.311 12.039 1.00 95.81 199 LEU A CA 1
ATOM 1624 C C . LEU A 1 199 ? -9.924 -1.471 13.075 1.00 95.81 199 LEU A C 1
ATOM 1626 O O . LEU A 1 199 ? -10.214 -1.727 14.242 1.00 95.81 199 LEU A O 1
ATOM 1630 N N . ASP A 1 200 ? -8.674 -1.247 12.668 1.00 95.31 200 ASP A N 1
ATOM 1631 C CA . ASP A 1 200 ? -7.505 -1.361 13.542 1.00 95.31 200 ASP A CA 1
ATOM 1632 C C . ASP A 1 200 ? -7.518 -0.317 14.673 1.00 95.31 200 ASP A C 1
ATOM 1634 O O . ASP A 1 200 ? -7.347 -0.656 15.842 1.00 95.31 200 ASP A O 1
ATOM 1638 N N . LEU A 1 201 ? -7.857 0.944 14.375 1.00 94.75 201 LEU A N 1
ATOM 1639 C CA . LEU A 1 201 ? -8.005 1.980 15.407 1.00 94.75 201 LEU A CA 1
ATOM 1640 C C . LEU A 1 201 ? -9.108 1.642 16.424 1.00 94.75 201 LEU A C 1
ATOM 1642 O O . LEU A 1 201 ? -8.935 1.863 17.624 1.00 94.75 201 LEU A O 1
ATOM 1646 N N . CYS A 1 202 ? -10.240 1.096 15.976 1.00 95.25 202 CYS A N 1
ATOM 1647 C CA . CYS A 1 202 ? -11.295 0.629 16.874 1.00 95.25 202 CYS A CA 1
ATOM 1648 C C . CYS A 1 202 ? -10.840 -0.563 17.731 1.00 95.25 202 CYS A C 1
ATOM 1650 O O . CYS A 1 202 ? -11.165 -0.616 18.920 1.00 95.25 202 CYS A O 1
ATOM 1652 N N . VAL A 1 203 ? -10.059 -1.488 17.164 1.00 94.62 203 VAL A N 1
ATOM 1653 C CA . VAL A 1 203 ? -9.426 -2.587 17.908 1.00 94.62 203 VAL A CA 1
ATOM 1654 C C . VAL A 1 203 ? -8.476 -2.046 18.976 1.00 94.62 203 VAL A C 1
ATOM 1656 O O . VAL A 1 203 ? -8.565 -2.465 20.129 1.00 94.62 203 VAL A O 1
ATOM 1659 N N . GLU A 1 204 ? -7.631 -1.071 18.650 1.00 93.19 204 GLU A N 1
ATOM 1660 C CA . GLU A 1 204 ? -6.728 -0.426 19.609 1.00 93.19 204 GLU A CA 1
ATOM 1661 C C . GLU A 1 204 ? -7.487 0.251 20.757 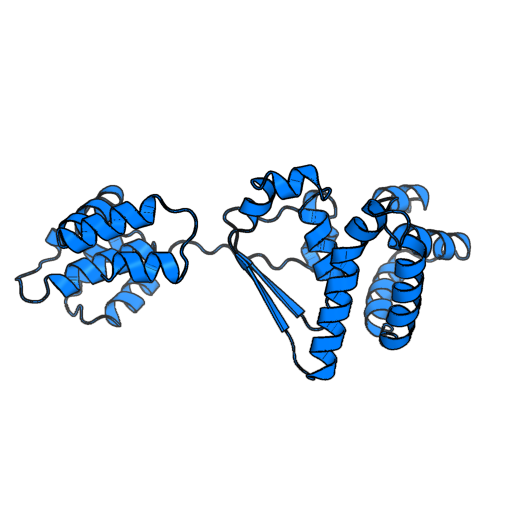1.00 93.19 204 GLU A C 1
ATOM 1663 O O . GLU A 1 204 ? -7.151 0.066 21.933 1.00 93.19 204 GLU A O 1
ATOM 1668 N N . ILE A 1 205 ? -8.567 0.978 20.444 1.00 92.56 205 ILE A N 1
ATOM 1669 C CA . ILE A 1 205 ? -9.458 1.562 21.458 1.00 92.56 205 ILE A CA 1
ATOM 1670 C C . ILE A 1 205 ? -10.018 0.462 22.371 1.00 92.56 205 ILE A C 1
ATOM 1672 O O . ILE A 1 205 ? -10.000 0.617 23.596 1.00 92.56 205 ILE A O 1
ATOM 1676 N N . TYR A 1 206 ? -10.479 -0.658 21.807 1.00 94.00 206 TYR A N 1
ATOM 1677 C CA . TYR A 1 206 ? -10.990 -1.787 22.583 1.00 94.00 206 TYR A CA 1
ATOM 1678 C C . TYR A 1 206 ? -9.917 -2.392 23.493 1.00 94.00 206 TYR A C 1
ATOM 1680 O O . TYR A 1 206 ? -10.130 -2.520 24.699 1.00 94.00 206 TYR A O 1
ATOM 1688 N N . LEU A 1 207 ? -8.747 -2.732 22.950 1.00 92.19 207 LEU A N 1
ATOM 1689 C CA . LEU A 1 207 ? -7.679 -3.408 23.688 1.00 92.19 207 LEU A CA 1
ATOM 1690 C C . LEU A 1 207 ? -7.152 -2.560 24.849 1.00 92.19 207 LEU A C 1
ATOM 1692 O O . LEU A 1 207 ? -6.928 -3.098 25.939 1.00 92.19 207 LEU A O 1
ATOM 1696 N N . ARG A 1 208 ? -7.020 -1.243 24.651 1.00 90.25 208 ARG A N 1
ATOM 1697 C CA . ARG A 1 208 ? -6.613 -0.292 25.700 1.00 90.25 208 ARG A CA 1
ATOM 1698 C C . ARG A 1 208 ? -7.639 -0.179 26.829 1.00 90.25 208 ARG A C 1
ATOM 1700 O O . ARG A 1 208 ? -7.265 0.078 27.970 1.00 90.25 208 ARG A O 1
ATOM 1707 N N . ASN A 1 209 ? -8.916 -0.417 26.535 1.00 89.69 209 ASN A N 1
ATOM 1708 C CA . ASN A 1 209 ? -10.014 -0.291 27.492 1.00 89.69 209 ASN A CA 1
ATOM 1709 C C . ASN A 1 209 ? -10.634 -1.639 27.895 1.00 89.69 209 ASN A C 1
ATOM 1711 O O . ASN A 1 209 ? -11.666 -1.648 28.557 1.00 89.69 209 ASN A O 1
ATOM 1715 N N . LYS A 1 210 ? -10.017 -2.779 27.560 1.00 85.94 210 LYS A N 1
ATOM 1716 C CA . LYS A 1 210 ? -10.599 -4.122 27.771 1.00 85.94 210 LYS A CA 1
ATOM 1717 C C . LYS A 1 210 ? -10.919 -4.470 29.230 1.00 85.94 210 LYS A C 1
ATOM 1719 O O . LYS A 1 210 ? -11.713 -5.366 29.489 1.00 85.94 210 LYS A O 1
ATOM 1724 N N . ASN A 1 211 ? -10.268 -3.795 30.179 1.00 86.06 211 ASN A N 1
ATOM 1725 C CA . ASN A 1 211 ? -10.514 -3.969 31.613 1.00 86.06 211 ASN A CA 1
ATOM 1726 C C . ASN A 1 211 ? -11.702 -3.125 32.112 1.00 86.06 211 ASN A C 1
ATOM 1728 O O . ASN A 1 211 ? -12.134 -3.291 33.251 1.00 86.06 211 ASN A O 1
ATOM 1732 N N . ASN A 1 212 ? -12.220 -2.226 31.274 1.00 86.25 212 ASN A N 1
ATOM 1733 C CA . ASN A 1 212 ? -13.418 -1.441 31.535 1.00 86.25 212 ASN A CA 1
ATOM 1734 C C . ASN A 1 212 ? -14.646 -2.194 31.007 1.00 86.25 212 ASN A C 1
ATOM 1736 O O . ASN A 1 212 ? -14.552 -3.040 30.119 1.00 86.25 212 ASN A O 1
ATOM 1740 N N . SER A 1 213 ? -15.826 -1.876 31.539 1.00 86.44 213 SER A N 1
ATOM 1741 C CA . SER A 1 213 ? -17.087 -2.396 31.002 1.00 86.44 213 SER A CA 1
ATOM 1742 C C . SER A 1 213 ? -17.426 -1.683 29.690 1.00 86.44 213 SER A C 1
ATOM 1744 O O . SER A 1 213 ? -18.091 -0.652 29.707 1.00 86.44 213 SER A O 1
ATOM 1746 N N . LEU A 1 214 ? -16.920 -2.214 28.575 1.00 91.00 214 LEU A N 1
ATOM 1747 C CA . LEU A 1 214 ? -17.218 -1.738 27.224 1.00 91.00 214 LEU A CA 1
ATOM 1748 C C . LEU A 1 214 ? -18.525 -2.340 26.705 1.00 91.00 214 LEU A C 1
ATOM 1750 O O . LEU A 1 214 ? -18.837 -3.502 26.964 1.00 91.00 214 LEU A O 1
ATOM 1754 N N . SER A 1 215 ? -19.257 -1.551 25.929 1.00 93.19 215 SER A N 1
ATOM 1755 C CA . SER A 1 215 ? -20.510 -1.927 25.283 1.00 93.19 215 SER A CA 1
ATOM 1756 C C . SER A 1 215 ? -20.484 -1.584 23.795 1.00 93.19 215 SER A C 1
ATOM 1758 O O . SER A 1 215 ? -19.655 -0.805 23.329 1.00 93.19 215 SER A O 1
ATOM 1760 N N . ALA A 1 216 ? -21.445 -2.114 23.039 1.00 93.88 216 ALA A N 1
ATOM 1761 C CA . ALA A 1 216 ? -21.632 -1.761 21.632 1.00 93.88 216 ALA A CA 1
ATOM 1762 C C . ALA A 1 216 ? -21.797 -0.244 21.401 1.00 93.88 216 ALA A C 1
ATOM 1764 O O . ALA A 1 216 ? -21.404 0.261 20.351 1.00 93.88 216 ALA A O 1
ATOM 1765 N N . TYR A 1 217 ? -22.348 0.488 22.377 1.00 92.62 217 TYR A N 1
ATOM 1766 C CA . TYR A 1 217 ? -22.570 1.932 22.280 1.00 92.62 217 TYR A CA 1
ATOM 1767 C C . TYR A 1 217 ? -21.263 2.732 22.269 1.00 92.62 217 TYR A C 1
ATOM 1769 O O . TYR A 1 217 ? -21.183 3.764 21.609 1.00 92.62 217 TYR A O 1
ATOM 1777 N N . ASP A 1 218 ? -20.215 2.228 22.925 1.00 91.31 218 ASP A N 1
ATOM 1778 C CA . ASP A 1 218 ? -18.899 2.877 22.958 1.00 91.31 218 ASP A CA 1
ATOM 1779 C C . ASP A 1 218 ? -18.214 2.901 21.587 1.00 91.31 218 ASP A C 1
ATOM 1781 O O . ASP A 1 218 ? -17.283 3.680 21.378 1.00 91.31 218 ASP A O 1
ATOM 1785 N N . PHE A 1 219 ? -18.695 2.070 20.658 1.00 94.06 219 PHE A N 1
ATOM 1786 C CA . PHE A 1 219 ? -18.184 1.933 19.300 1.00 94.06 219 PHE A CA 1
ATOM 1787 C C . PHE A 1 219 ? -19.172 2.404 18.232 1.00 94.06 219 PHE A C 1
ATOM 1789 O O . PHE A 1 219 ? -18.829 2.320 17.064 1.00 94.06 219 PHE A O 1
ATOM 1796 N N . LEU A 1 220 ? -20.344 2.943 18.596 1.00 91.88 220 LEU A N 1
ATOM 1797 C CA . LEU A 1 220 ? -21.255 3.628 17.666 1.00 91.88 220 LEU A CA 1
ATOM 1798 C C . LEU A 1 220 ? -20.778 5.065 17.426 1.00 91.88 220 LEU A C 1
ATOM 1800 O O . LEU A 1 220 ? -21.396 6.046 17.845 1.00 91.88 220 LEU A O 1
ATOM 1804 N N . ILE A 1 221 ? -19.621 5.182 16.786 1.00 90.25 221 ILE A N 1
ATOM 1805 C CA . ILE A 1 221 ? -18.922 6.447 16.574 1.00 90.25 221 ILE A CA 1
ATOM 1806 C C . ILE A 1 221 ? -19.071 6.858 15.100 1.00 90.25 221 ILE A C 1
ATOM 1808 O O . ILE A 1 221 ? -18.892 6.016 14.215 1.00 90.25 221 ILE A O 1
ATOM 1812 N N . PRO A 1 222 ? -19.362 8.133 14.784 1.00 92.75 222 PRO A N 1
ATOM 1813 C CA . PRO A 1 222 ? -19.269 8.620 13.412 1.00 92.75 222 PRO A CA 1
ATOM 1814 C C . PRO A 1 222 ? -17.878 8.351 12.823 1.00 92.75 222 PRO A C 1
ATOM 1816 O O . PRO A 1 222 ? -16.868 8.563 13.486 1.00 92.75 222 PRO A O 1
ATOM 1819 N N . THR A 1 223 ? -17.802 7.916 11.567 1.00 91.06 223 THR A N 1
ATOM 1820 C CA . THR A 1 223 ? -16.536 7.517 10.925 1.00 91.06 223 THR A CA 1
ATOM 1821 C C . THR A 1 223 ? -15.443 8.599 11.007 1.00 91.06 223 THR A C 1
ATOM 1823 O O . THR A 1 223 ? -14.275 8.292 11.231 1.00 91.06 223 THR A O 1
ATOM 1826 N N . ASN A 1 224 ? -15.815 9.879 10.903 1.00 92.00 224 ASN A N 1
ATOM 1827 C CA . ASN A 1 224 ? -14.899 11.022 11.017 1.00 92.00 224 ASN A CA 1
ATOM 1828 C C . ASN A 1 224 ? -14.368 11.273 12.445 1.00 92.00 224 ASN A C 1
ATOM 1830 O O . ASN A 1 224 ? -13.403 12.013 12.608 1.00 92.00 224 ASN A O 1
ATOM 1834 N N . GLU A 1 225 ? -14.977 10.665 13.464 1.00 94.62 225 GLU A N 1
ATOM 1835 C CA . GLU A 1 225 ? -14.605 10.802 14.877 1.00 94.62 225 GLU A CA 1
ATOM 1836 C C . GLU A 1 225 ? -13.716 9.649 15.376 1.00 94.62 225 GLU A C 1
ATOM 1838 O O . GLU A 1 225 ? -13.191 9.714 16.487 1.00 94.62 225 GLU A O 1
ATOM 1843 N N . ILE A 1 226 ? -13.475 8.612 14.561 1.00 92.81 226 ILE A N 1
ATOM 1844 C CA . ILE A 1 226 ? -12.646 7.456 14.951 1.00 92.81 226 ILE A CA 1
ATOM 1845 C C . ILE A 1 226 ? -11.208 7.882 15.270 1.00 92.81 226 ILE A C 1
ATOM 1847 O O . ILE A 1 226 ? -10.679 7.513 16.318 1.00 92.81 226 ILE A O 1
ATOM 1851 N N . ILE A 1 227 ? -10.582 8.695 14.409 1.00 91.88 227 ILE A N 1
ATOM 1852 C CA . ILE A 1 227 ? -9.216 9.197 14.642 1.00 91.88 227 ILE A CA 1
ATOM 1853 C C . ILE A 1 227 ? -9.167 10.086 15.900 1.00 91.88 227 ILE A C 1
ATOM 1855 O O . ILE A 1 227 ? -8.370 9.780 16.788 1.00 91.88 227 ILE A O 1
ATOM 1859 N N . PRO A 1 228 ? -10.006 11.137 16.051 1.00 91.25 228 PRO A N 1
ATOM 1860 C CA . PRO A 1 228 ? -10.065 11.915 17.291 1.00 91.25 228 PRO A CA 1
ATOM 1861 C C . PRO A 1 228 ? -10.270 11.060 18.544 1.00 91.25 228 PRO A C 1
ATOM 1863 O O . PRO A 1 228 ? -9.605 11.283 19.560 1.00 91.25 228 PRO A O 1
ATOM 1866 N N . ARG A 1 229 ? -11.147 10.049 18.478 1.00 90.94 229 ARG A N 1
ATOM 1867 C CA . ARG A 1 229 ? -11.384 9.132 19.595 1.00 90.94 229 ARG A CA 1
ATOM 1868 C C . ARG A 1 229 ? -10.138 8.328 19.928 1.00 90.94 229 ARG A C 1
ATOM 1870 O O . ARG A 1 229 ? -9.767 8.276 21.097 1.00 90.94 229 ARG A O 1
ATOM 1877 N N . PHE A 1 230 ? -9.473 7.748 18.935 1.00 91.88 230 PHE A N 1
ATOM 1878 C CA . PHE A 1 230 ? -8.222 7.025 19.145 1.00 91.88 230 PHE A CA 1
ATOM 1879 C C . PHE A 1 230 ? -7.163 7.921 19.796 1.00 91.88 230 PHE A C 1
ATOM 1881 O O . PHE A 1 230 ? -6.616 7.565 20.839 1.00 91.88 230 PHE A O 1
ATOM 1888 N N . LEU A 1 231 ? -6.957 9.129 19.259 1.00 90.00 231 LEU A N 1
ATOM 1889 C CA . LEU A 1 231 ? -6.035 10.109 19.836 1.00 90.00 231 LEU A CA 1
ATOM 1890 C C . LEU A 1 231 ? -6.407 10.450 21.285 1.00 90.00 231 LEU A C 1
ATOM 1892 O O . LEU A 1 231 ? -5.520 10.644 22.111 1.00 90.00 231 LEU A O 1
ATOM 1896 N N . SER A 1 232 ? -7.700 10.459 21.631 1.00 89.69 232 SER A N 1
ATOM 1897 C CA . SER A 1 232 ? -8.164 10.695 23.004 1.00 89.69 232 SER A CA 1
ATOM 1898 C C . SER A 1 232 ? -7.777 9.592 24.008 1.00 89.69 232 SER A C 1
ATOM 1900 O O . SER A 1 232 ? -7.789 9.842 25.214 1.00 89.69 232 SER A O 1
ATOM 1902 N N . HIS A 1 233 ? -7.390 8.406 23.528 1.00 87.50 233 HIS A N 1
ATOM 1903 C CA . HIS A 1 233 ? -6.911 7.282 24.341 1.00 87.50 233 HIS A CA 1
ATOM 1904 C C . HIS A 1 233 ? -5.379 7.164 24.393 1.00 87.50 233 HIS A C 1
ATOM 1906 O O . HIS A 1 233 ? -4.860 6.293 25.096 1.00 87.50 233 HIS A O 1
ATOM 1912 N N . LEU A 1 234 ? -4.657 8.029 23.677 1.00 88.88 234 LEU A N 1
ATOM 1913 C CA . LEU A 1 234 ? -3.204 8.142 23.775 1.00 88.88 234 LEU A CA 1
ATOM 1914 C C . LEU A 1 234 ? -2.802 8.960 25.011 1.00 88.88 234 LEU A C 1
ATOM 1916 O O . LEU A 1 234 ? -3.497 9.922 25.376 1.00 88.88 234 LEU A O 1
ATOM 1920 N N . SER A 1 235 ? -1.668 8.604 25.621 1.00 89.44 235 SER A N 1
ATOM 1921 C CA . SER A 1 235 ? -1.013 9.409 26.661 1.00 89.44 235 SER A CA 1
ATOM 1922 C C . SER A 1 235 ? -0.542 10.765 26.112 1.00 89.44 235 SER A C 1
ATOM 1924 O O . SER A 1 235 ? -0.454 10.961 24.901 1.00 89.44 235 SER A O 1
ATOM 1926 N N . GLU A 1 236 ? -0.229 11.717 26.994 1.00 89.12 236 GLU A N 1
ATOM 1927 C CA . GLU A 1 236 ? 0.342 13.021 26.602 1.00 89.12 236 GLU A CA 1
ATOM 1928 C C . GLU A 1 236 ? 1.606 12.855 25.735 1.00 89.12 236 GLU A C 1
ATOM 1930 O O . GLU A 1 236 ? 1.731 13.488 24.682 1.00 89.12 236 GLU A O 1
ATOM 1935 N N . ASP A 1 237 ? 2.497 11.940 26.128 1.00 87.25 237 ASP A N 1
ATOM 1936 C CA . ASP A 1 237 ? 3.736 11.649 25.403 1.00 87.25 237 ASP A CA 1
ATOM 1937 C C . ASP A 1 237 ? 3.447 11.028 24.026 1.00 87.25 237 ASP A C 1
ATOM 1939 O O . ASP A 1 237 ? 3.996 11.467 23.015 1.00 87.25 237 ASP A O 1
ATOM 1943 N N . GLU A 1 238 ? 2.524 10.059 23.955 1.00 88.88 238 GLU A N 1
ATOM 1944 C CA . GLU A 1 238 ? 2.112 9.419 22.698 1.00 88.88 238 GLU A CA 1
ATOM 1945 C C . GLU A 1 238 ? 1.480 10.431 21.729 1.00 88.88 238 GLU A C 1
ATOM 1947 O O . GLU A 1 238 ? 1.772 10.411 20.533 1.00 88.88 238 GLU A O 1
ATOM 1952 N N . ARG A 1 239 ? 0.641 11.351 22.225 1.00 88.44 239 ARG A N 1
ATOM 1953 C CA . ARG A 1 239 ? 0.033 12.410 21.398 1.00 88.44 239 ARG A CA 1
ATOM 1954 C C . ARG A 1 239 ? 1.065 13.393 20.882 1.00 88.44 239 ARG A C 1
ATOM 1956 O O . ARG A 1 239 ? 0.988 13.798 19.720 1.00 88.44 239 ARG A O 1
ATOM 1963 N N . THR A 1 240 ? 2.007 13.785 21.735 1.00 85.69 240 THR A N 1
ATOM 1964 C CA . THR A 1 240 ? 3.094 14.694 21.365 1.00 85.69 240 THR A CA 1
ATOM 1965 C C . THR A 1 240 ? 3.948 14.064 20.274 1.00 85.69 240 THR A C 1
ATOM 1967 O O . THR A 1 240 ? 4.198 14.696 19.247 1.00 85.69 240 THR A O 1
ATOM 1970 N N . LEU A 1 241 ? 4.307 12.788 20.443 1.00 85.50 241 LEU A N 1
ATOM 1971 C CA . LEU A 1 241 ? 5.050 12.019 19.453 1.00 85.50 241 LEU A CA 1
ATOM 1972 C C . LEU A 1 241 ? 4.273 11.881 18.139 1.00 85.50 241 LEU A C 1
ATOM 1974 O O . LEU A 1 241 ? 4.813 12.199 17.084 1.00 85.50 241 LEU A O 1
ATOM 1978 N N . PHE A 1 242 ? 3.005 11.467 18.186 1.00 85.31 242 PHE A N 1
ATOM 1979 C CA . PHE A 1 242 ? 2.157 11.343 16.996 1.00 85.31 242 PHE A CA 1
ATOM 1980 C C . PHE A 1 242 ? 2.062 12.668 16.234 1.00 85.31 242 PHE A C 1
ATOM 1982 O O . PHE A 1 242 ? 2.230 12.711 15.016 1.00 85.31 242 PHE A O 1
ATOM 1989 N N . THR A 1 243 ? 1.854 13.766 16.962 1.00 84.44 243 THR A N 1
ATOM 1990 C CA . THR A 1 243 ? 1.787 15.110 16.386 1.00 84.44 243 THR A CA 1
ATOM 1991 C C . THR A 1 243 ? 3.115 15.480 15.731 1.00 84.44 243 THR A C 1
ATOM 1993 O O . THR A 1 243 ? 3.121 15.870 14.567 1.00 84.44 243 THR A O 1
ATOM 1996 N N . ALA A 1 244 ? 4.246 15.291 16.417 1.00 83.94 244 ALA A N 1
ATOM 1997 C CA . ALA A 1 244 ? 5.570 15.556 15.857 1.00 83.94 244 ALA A CA 1
ATOM 1998 C C . ALA A 1 244 ? 5.840 14.727 14.588 1.00 83.94 244 ALA A C 1
ATOM 2000 O O . ALA A 1 244 ? 6.299 15.272 13.583 1.00 83.94 244 ALA A O 1
ATOM 2001 N N . LEU A 1 245 ? 5.491 13.436 14.605 1.00 84.00 245 LEU A N 1
ATOM 2002 C CA . LEU A 1 245 ? 5.644 12.534 13.463 1.00 84.00 245 LEU A CA 1
ATOM 2003 C C . LEU A 1 245 ? 4.728 12.904 12.285 1.00 84.00 245 LEU A C 1
ATOM 2005 O O . LEU A 1 245 ? 5.089 12.676 11.135 1.00 84.00 245 LEU A O 1
ATOM 2009 N N . SER A 1 246 ? 3.572 13.519 12.541 1.00 85.19 246 SER A N 1
ATOM 2010 C CA . SER A 1 246 ? 2.659 13.954 11.476 1.00 85.19 246 SER A CA 1
ATOM 2011 C C . SER A 1 246 ? 3.200 15.123 10.636 1.00 85.19 246 SER A C 1
ATOM 2013 O O . SER A 1 246 ? 2.778 15.301 9.494 1.00 85.19 246 SER A O 1
ATOM 2015 N N . TYR A 1 247 ? 4.153 15.899 11.170 1.00 83.50 247 TYR A N 1
ATOM 2016 C CA . TYR A 1 247 ? 4.759 17.047 10.482 1.00 83.50 247 TYR A CA 1
ATOM 2017 C C . TYR A 1 247 ? 6.031 16.706 9.700 1.00 83.50 247 TYR A C 1
ATOM 2019 O O . TYR A 1 247 ? 6.500 17.530 8.912 1.00 83.50 247 TYR A O 1
ATOM 2027 N N . ILE A 1 248 ? 6.622 15.529 9.912 1.00 82.50 248 ILE A N 1
ATOM 2028 C CA . ILE A 1 248 ? 7.870 15.155 9.244 1.00 82.50 248 ILE A CA 1
ATOM 2029 C C . ILE A 1 248 ? 7.589 14.397 7.945 1.00 82.50 248 ILE A C 1
ATOM 2031 O O . ILE A 1 248 ? 6.807 13.455 7.891 1.00 82.50 248 ILE A O 1
ATOM 2035 N N . HIS A 1 249 ? 8.277 14.796 6.878 1.00 76.62 249 HIS A N 1
ATOM 2036 C CA . HIS A 1 249 ? 8.191 14.129 5.574 1.00 76.62 249 HIS A CA 1
ATOM 2037 C C . HIS A 1 249 ? 9.209 12.996 5.402 1.00 76.62 249 HIS A C 1
ATOM 2039 O O . HIS A 1 249 ? 9.133 12.239 4.437 1.00 76.62 249 HIS A O 1
ATOM 2045 N N . PHE A 1 250 ? 10.179 12.888 6.311 1.00 79.38 250 PHE A N 1
ATOM 2046 C CA . PHE A 1 250 ? 11.157 11.811 6.332 1.00 79.38 250 PHE A CA 1
ATOM 2047 C C . PHE A 1 250 ? 11.456 11.418 7.776 1.00 79.38 250 PHE A C 1
ATOM 2049 O O . PHE A 1 250 ? 11.523 12.265 8.665 1.00 79.38 250 PHE A O 1
ATOM 2056 N N . PHE A 1 251 ? 11.662 10.125 7.991 1.00 78.38 251 PHE A N 1
ATOM 2057 C CA . PHE A 1 251 ? 12.040 9.560 9.274 1.00 78.38 251 PHE A CA 1
ATOM 2058 C C . PHE A 1 251 ? 13.336 8.780 9.089 1.00 78.38 251 PHE A C 1
ATOM 2060 O O . PHE A 1 251 ? 13.486 8.030 8.126 1.00 78.38 251 PHE A O 1
ATOM 2067 N N . ASN A 1 252 ? 14.299 8.988 9.979 1.00 82.62 252 ASN A N 1
ATOM 2068 C CA . ASN A 1 252 ? 15.570 8.277 9.949 1.00 82.62 252 ASN A CA 1
ATOM 2069 C C . ASN A 1 252 ? 16.002 7.908 11.370 1.00 82.62 252 ASN A C 1
ATOM 2071 O O . ASN A 1 252 ? 15.396 8.337 12.352 1.00 82.62 252 ASN A O 1
ATOM 2075 N N . PHE A 1 253 ? 17.066 7.114 11.469 1.00 82.25 253 PHE A N 1
ATOM 2076 C CA . PHE A 1 253 ? 17.549 6.626 12.756 1.00 82.25 253 PHE A CA 1
ATOM 2077 C C . PHE A 1 253 ? 17.970 7.759 13.705 1.00 82.25 253 PHE A C 1
ATOM 2079 O O . PHE A 1 253 ? 17.705 7.682 14.896 1.00 82.25 253 PHE A O 1
ATOM 2086 N N . ASN A 1 254 ? 18.526 8.857 13.185 1.00 85.94 254 ASN A N 1
ATOM 2087 C CA . ASN A 1 254 ? 18.907 10.004 14.013 1.00 85.94 254 ASN A CA 1
ATOM 2088 C C . ASN A 1 254 ? 17.677 10.701 14.621 1.00 85.94 254 ASN A C 1
ATOM 2090 O O . ASN A 1 254 ? 17.704 11.091 15.784 1.00 85.94 254 ASN A O 1
ATOM 2094 N N . ILE A 1 255 ? 16.590 10.849 13.851 1.00 83.50 255 ILE A N 1
ATOM 2095 C CA . ILE A 1 255 ? 15.315 11.381 14.356 1.00 83.50 255 ILE A CA 1
ATOM 2096 C C . ILE A 1 255 ? 14.747 10.434 15.416 1.00 83.50 255 ILE A C 1
ATOM 2098 O O . ILE A 1 255 ? 14.337 10.892 16.478 1.00 83.50 255 ILE A O 1
ATOM 2102 N N . PHE A 1 256 ? 14.774 9.122 15.163 1.00 83.25 256 PHE A N 1
ATOM 2103 C CA . PHE A 1 256 ? 14.357 8.118 16.142 1.00 83.25 256 PHE A CA 1
ATOM 2104 C C . PHE A 1 256 ? 15.130 8.248 17.461 1.00 83.25 256 PHE A C 1
ATOM 2106 O O . PHE A 1 256 ? 14.505 8.334 18.513 1.00 83.25 256 PHE A O 1
ATOM 2113 N N . GLU A 1 257 ? 16.463 8.338 17.413 1.00 84.12 257 GLU A N 1
ATOM 2114 C CA . GLU A 1 257 ? 17.303 8.494 18.608 1.00 84.12 257 GLU A CA 1
ATOM 2115 C C . GLU A 1 257 ? 16.985 9.760 19.412 1.00 84.12 257 GLU A C 1
ATOM 2117 O O . GLU A 1 257 ? 17.099 9.742 20.635 1.00 84.12 257 GLU A O 1
ATOM 2122 N N . ILE A 1 258 ? 16.593 10.853 18.751 1.00 83.38 258 ILE A N 1
ATOM 2123 C CA . ILE A 1 258 ? 16.177 12.089 19.427 1.00 83.38 258 ILE A CA 1
ATOM 2124 C C . ILE A 1 258 ? 14.820 11.908 20.118 1.00 83.38 258 ILE A C 1
ATOM 2126 O O . ILE A 1 258 ? 14.623 12.461 21.192 1.00 83.38 258 ILE A O 1
ATOM 2130 N N . LEU A 1 259 ? 13.898 11.146 19.524 1.00 75.12 259 LEU A N 1
ATOM 2131 C CA . LEU A 1 259 ? 12.539 10.965 20.048 1.00 75.12 259 LEU A CA 1
ATOM 2132 C C . LEU A 1 259 ? 12.447 9.973 21.215 1.00 75.12 259 LEU A C 1
ATOM 2134 O O . LEU A 1 259 ? 11.493 10.044 21.982 1.00 75.12 259 LEU A O 1
ATOM 2138 N N . ILE A 1 260 ? 13.398 9.041 21.341 1.00 77.81 260 ILE A N 1
ATOM 2139 C CA . ILE A 1 260 ? 13.423 8.043 22.430 1.00 77.81 260 ILE A CA 1
ATOM 2140 C C . ILE A 1 260 ? 14.265 8.462 23.645 1.00 77.81 260 ILE A C 1
ATOM 2142 O O . ILE A 1 260 ? 14.362 7.691 24.602 1.00 77.81 260 ILE A O 1
ATOM 2146 N N . ARG A 1 261 ? 14.936 9.617 23.579 1.00 66.12 261 ARG A N 1
ATOM 2147 C CA . ARG A 1 261 ? 15.743 10.183 24.670 1.00 66.12 261 ARG A CA 1
ATOM 2148 C C . ARG A 1 261 ? 14.910 11.103 25.544 1.00 66.12 261 ARG A C 1
ATOM 2150 O O . ARG A 1 261 ? 15.141 11.053 26.771 1.00 66.12 261 ARG A O 1
#

Mean predicted aligned error: 13.74 Å

pLDDT: mean 74.89, std 21.3, range [25.42, 97.19]

Radius of gyration: 26.81 Å; Cα contacts (8 Å, |Δi|>4): 190; chains: 1; bounding box: 54×37×79 Å